Protein AF-A0A914ZH31-F1 (afdb_monomer_lite)

Secondary structure (DSSP, 8-state):
---------SSB--GGGSPGGGEEEEEE-TT--HHHHHHHHHHHHHHHHHSS-EEEE--TT-SSEEEEE-SSSEEE-SS--SSEEEEEE-TTT-SHHHHHHHHHHHHT---GGG-TTGGGTEEE-TTTB-GGGGGGGPPPPTTTB--TTPPP-TT-TTSPPTTTTBSSSS-SEEESSTTGGGTTT--SS--HHHHHHHHHHTT------TT-TTHHHHTTPPPPPPPPPPPPPPPPPPPPPPPPPP--------------------S-TTGGGSGGGGG-TTTHHHHHHHSTTTTTSS-----S----PPP--PPPPPPPPP-PPPPP-PPPP------------------------------

Organism: NCBI:txid310955

InterPro domains:
  IPR001506 Peptidase M12A [PF01400] (15-203)
  IPR001506 Peptidase M12A [PR00480] (40-58)
  IPR001506 Peptidase M12A [PR00480] (93-111)
  IPR001506 Peptidase M12A [PR00480] (112-129)
  IPR001506 Peptidase M12A [PR00480] (151-166)
  IPR001506 Peptidase M12A [PR00480] (190-203)
  IPR001506 Peptidase M12A [PS51864] (10-205)
  IPR003582 ShKT domain [PF01549] (263-298)
  IPR003582 ShKT domain [PS51670] (264-298)
  IPR003582 ShKT domain [SM00254] (263-299)
  IPR006026 Peptidase, metallopeptidase [SM00235] (15-156)
  IPR024079 Metallopeptidase, catalytic domain superfamily [G3DSA:3.40.390.10] (1-207)
  IPR034035 Astacin-like metallopeptidase domain [cd04280] (21-202)

Sequence (363 aa):
MKSKEGVRRNGVTAVIKKWPNGRIPYVLSAQYNERERAVLARAFQEYHGKTCIRFVPKTPFDADYLYIGKIDGCFSDVGRAGGRQELSLDDGCLQYDTAVHELMHSVGFYHEHERWDRDRFIQIMWHNIDRDAYDQFGKVDLTESSYYGQPYDYQSIMHYDSMAFSKNGFETLIAKTPEMTAVIGSAIDFSPVDLVKIRQMYQCPNTEMGDFGVFSSLLNQPPPPVPPMPPQPAAMIPPQPHPAAPASIAATFIANEGLSSEPCVDKTTLCWRWLDRCQSFFFEKIMREFCALSCGYCTPSSTMAAVNHPPAIFPPPPPPPPILPPVPIVPPSAQLFNRDISSVSLNAGSVVPEEQPYYLRFG

Structure (mmCIF, N/CA/C/O backbone):
data_AF-A0A914ZH31-F1
#
_entry.id   AF-A0A914ZH31-F1
#
loop_
_atom_site.group_PDB
_atom_site.id
_atom_site.type_symbol
_atom_site.label_atom_id
_atom_site.label_alt_id
_atom_site.label_comp_id
_atom_site.label_asym_id
_atom_site.label_entity_id
_atom_site.label_seq_id
_atom_site.pdbx_PDB_ins_code
_atom_site.Cartn_x
_atom_site.Cartn_y
_atom_site.Cartn_z
_atom_site.occupancy
_atom_site.B_iso_or_equiv
_atom_site.auth_seq_id
_atom_site.auth_comp_id
_atom_site.auth_asym_id
_atom_site.auth_atom_id
_atom_site.pdbx_PDB_model_num
ATOM 1 N N . MET A 1 1 ? -21.291 1.936 -33.153 1.00 35.00 1 MET A N 1
ATOM 2 C CA . MET A 1 1 ? -21.501 1.477 -31.761 1.00 35.00 1 MET A CA 1
ATOM 3 C C . MET A 1 1 ? -20.232 1.776 -30.977 1.00 35.00 1 MET A C 1
ATOM 5 O O . MET A 1 1 ? -19.188 1.260 -31.345 1.00 35.00 1 MET A O 1
ATOM 9 N N . LYS A 1 2 ? -20.281 2.684 -29.994 1.00 31.92 2 LYS A N 1
ATOM 10 C CA . LYS A 1 2 ? -19.112 3.059 -29.179 1.00 31.92 2 LYS A CA 1
ATOM 11 C C . LYS A 1 2 ? -18.748 1.886 -28.260 1.00 31.92 2 LYS A C 1
ATOM 13 O O . LYS A 1 2 ? -19.589 1.469 -27.466 1.00 31.92 2 LYS A O 1
ATOM 18 N N . SER A 1 3 ? -17.534 1.352 -28.374 1.00 33.78 3 SER A N 1
ATOM 19 C CA . SER A 1 3 ? -17.004 0.379 -27.418 1.00 33.78 3 SER A CA 1
ATOM 20 C C . SER A 1 3 ? -16.836 1.069 -26.068 1.00 33.78 3 SER A C 1
ATOM 22 O O . SER A 1 3 ? -16.114 2.058 -25.962 1.00 33.78 3 SER A O 1
ATOM 24 N N . LYS A 1 4 ? -17.510 0.568 -25.030 1.00 40.03 4 LYS A N 1
ATOM 25 C CA . LYS A 1 4 ? -17.193 0.937 -23.650 1.00 40.03 4 LYS A CA 1
ATOM 26 C C . LYS A 1 4 ? -15.798 0.389 -23.343 1.00 40.03 4 LYS A C 1
ATOM 28 O O . LYS A 1 4 ? -15.655 -0.790 -23.026 1.00 40.03 4 LYS A O 1
ATOM 33 N N . GLU A 1 5 ? -14.774 1.223 -23.492 1.00 41.72 5 GLU A N 1
ATOM 34 C CA . GLU A 1 5 ? -13.444 0.965 -22.943 1.00 41.72 5 GLU A CA 1
ATOM 35 C C . GLU A 1 5 ? -13.593 0.817 -21.428 1.00 41.72 5 GLU A C 1
ATOM 37 O O . GLU A 1 5 ? -13.817 1.778 -20.697 1.00 41.72 5 GLU A O 1
ATOM 42 N N . GLY A 1 6 ? -13.591 -0.433 -20.965 1.00 37.22 6 GLY A N 1
ATOM 43 C CA . GLY A 1 6 ? -13.656 -0.743 -19.546 1.00 37.22 6 GLY A CA 1
ATOM 44 C C . GLY A 1 6 ? -12.464 -0.116 -18.833 1.00 37.22 6 GLY A C 1
ATOM 45 O O . GLY A 1 6 ? -11.322 -0.383 -19.194 1.00 37.22 6 GLY A O 1
ATOM 46 N N . VAL A 1 7 ? -12.761 0.700 -17.830 1.00 43.72 7 VAL A N 1
ATOM 47 C CA . VAL A 1 7 ? -11.843 1.282 -16.846 1.00 43.72 7 VAL A CA 1
ATOM 48 C C . VAL A 1 7 ? -11.104 0.137 -16.119 1.00 43.72 7 VAL A C 1
ATOM 50 O O . VAL A 1 7 ? -11.755 -0.777 -15.613 1.00 43.72 7 VAL A O 1
ATOM 53 N N . ARG A 1 8 ? -9.759 0.111 -16.145 1.00 42.94 8 ARG A N 1
ATOM 54 C CA . ARG A 1 8 ? -8.893 -1.048 -15.755 1.00 42.94 8 ARG A CA 1
ATOM 55 C C . ARG A 1 8 ? -7.956 -0.711 -14.546 1.00 42.94 8 ARG A C 1
ATOM 57 O O . ARG A 1 8 ? -8.079 0.426 -14.117 1.00 42.94 8 ARG A O 1
ATOM 64 N N . ARG A 1 9 ? -7.166 -1.634 -13.907 1.00 66.06 9 ARG A N 1
ATOM 65 C CA . ARG A 1 9 ? -7.129 -1.968 -12.428 1.00 66.06 9 ARG A CA 1
ATOM 66 C C . ARG A 1 9 ? -5.867 -1.957 -11.400 1.00 66.06 9 ARG A C 1
ATOM 68 O O . ARG A 1 9 ? -5.098 -2.894 -11.520 1.00 66.06 9 ARG A O 1
ATOM 75 N N . ASN A 1 10 ? -5.657 -1.072 -10.356 1.00 55.41 10 ASN A N 1
ATOM 76 C CA . ASN A 1 10 ? -4.785 -1.127 -9.109 1.00 55.41 10 ASN A CA 1
ATOM 77 C C . ASN A 1 10 ? -5.504 -0.649 -7.797 1.00 55.41 10 ASN A C 1
ATOM 79 O O . ASN A 1 10 ? -5.459 0.533 -7.449 1.00 55.41 10 ASN A O 1
ATOM 83 N N . GLY A 1 11 ? -6.149 -1.571 -7.071 1.00 70.44 11 GLY A N 1
ATOM 84 C CA . GLY A 1 11 ? -6.835 -1.344 -5.781 1.00 70.44 11 GLY A CA 1
ATOM 85 C C . GLY A 1 11 ? -8.202 -2.038 -5.701 1.00 70.44 11 GLY A C 1
ATOM 86 O O . GLY A 1 11 ? -8.917 -2.068 -6.692 1.00 70.44 11 GLY A O 1
ATOM 87 N N . VAL A 1 12 ? -8.599 -2.620 -4.567 1.00 78.50 12 VAL A N 1
ATOM 88 C CA . VAL A 1 12 ? -9.761 -3.528 -4.458 1.00 78.50 12 VAL A CA 1
ATOM 89 C C . VAL A 1 12 ? -11.055 -2.948 -5.037 1.00 78.50 12 VAL A C 1
ATOM 91 O O . VAL A 1 12 ? -11.411 -1.788 -4.815 1.00 78.50 12 VAL A O 1
ATOM 94 N N . THR A 1 13 ? -11.793 -3.776 -5.775 1.00 76.62 13 THR A N 1
ATOM 95 C CA . THR A 1 13 ? -13.104 -3.408 -6.349 1.00 76.62 13 THR A CA 1
ATOM 96 C C . THR A 1 13 ? -14.280 -3.888 -5.528 1.00 76.62 13 THR A C 1
ATOM 98 O O . THR A 1 13 ? -15.298 -3.197 -5.463 1.00 76.62 13 THR A O 1
ATOM 101 N N . ALA A 1 14 ? -14.149 -5.056 -4.901 1.00 79.00 14 ALA A N 1
ATOM 102 C CA . ALA A 1 14 ? -15.217 -5.653 -4.125 1.00 79.00 14 ALA A CA 1
ATOM 103 C C . ALA A 1 14 ? -15.581 -4.746 -2.942 1.00 79.00 14 ALA A C 1
ATOM 105 O O . ALA A 1 14 ? -14.735 -4.429 -2.108 1.00 79.00 14 ALA A O 1
ATOM 106 N N . VAL A 1 15 ? -16.856 -4.358 -2.842 1.00 78.88 15 VAL A N 1
ATOM 107 C CA . VAL A 1 15 ? -17.351 -3.484 -1.761 1.00 78.88 15 VAL A CA 1
ATOM 108 C C . VAL A 1 15 ? -17.046 -4.081 -0.387 1.00 78.88 15 VAL A C 1
ATOM 110 O O . VAL A 1 15 ? -16.683 -3.355 0.530 1.00 78.88 15 VAL A O 1
ATOM 113 N N . ILE A 1 16 ? -17.106 -5.410 -0.258 1.00 83.50 16 ILE A N 1
ATOM 114 C CA . ILE A 1 16 ? -16.795 -6.110 0.993 1.00 83.50 16 ILE A CA 1
ATOM 115 C C . ILE A 1 16 ? -15.341 -5.916 1.445 1.00 83.50 16 ILE A C 1
ATOM 117 O O . ILE A 1 16 ? -15.101 -5.893 2.645 1.00 83.50 16 ILE A O 1
ATOM 121 N N . LYS A 1 17 ? -14.404 -5.712 0.512 1.00 90.75 17 LYS A N 1
ATOM 122 C CA . LYS A 1 17 ? -12.987 -5.456 0.796 1.00 90.75 17 LYS A CA 1
ATOM 123 C C . LYS A 1 17 ? -12.703 -3.987 1.110 1.00 90.75 17 LYS A C 1
ATOM 125 O O . LYS A 1 17 ? -11.582 -3.656 1.474 1.00 90.75 17 LYS A O 1
ATOM 130 N N . LYS A 1 18 ? -13.687 -3.094 0.984 1.00 93.44 18 LYS A N 1
ATOM 131 C CA . LYS A 1 18 ? -13.555 -1.690 1.384 1.00 93.44 18 LYS A CA 1
ATOM 132 C C . LYS A 1 18 ? -14.012 -1.514 2.826 1.00 93.44 18 LYS A C 1
ATOM 134 O O . LYS A 1 18 ? -14.935 -2.191 3.291 1.00 93.44 18 LYS A O 1
ATOM 139 N N . TRP A 1 19 ? -13.390 -0.575 3.527 1.00 96.94 19 TRP A N 1
ATOM 140 C CA . TRP A 1 19 ? -13.836 -0.177 4.857 1.00 96.94 19 TRP A CA 1
ATOM 141 C C . TRP A 1 19 ? -15.102 0.682 4.762 1.00 96.94 19 TRP A C 1
ATOM 143 O O . TRP A 1 19 ? -15.119 1.660 4.009 1.00 96.94 19 TRP A O 1
ATOM 153 N N . PRO A 1 20 ? -16.179 0.363 5.499 1.00 94.81 20 PRO A N 1
ATOM 154 C CA . PRO A 1 20 ? -17.396 1.164 5.458 1.00 94.81 20 PRO A CA 1
ATOM 155 C C . PRO A 1 20 ? -17.109 2.642 5.754 1.00 94.81 20 PRO A C 1
ATOM 157 O O . PRO A 1 20 ? -16.534 2.984 6.788 1.00 94.81 20 PRO A O 1
ATOM 160 N N . ASN A 1 21 ? -17.499 3.522 4.828 1.00 92.81 21 ASN A N 1
ATOM 161 C CA . ASN A 1 21 ? -17.309 4.977 4.913 1.00 92.81 21 ASN A CA 1
ATOM 162 C C . ASN A 1 21 ? -15.846 5.434 5.087 1.00 92.81 21 ASN A C 1
ATOM 164 O O . ASN A 1 21 ? -15.606 6.521 5.605 1.00 92.81 21 ASN A O 1
ATOM 168 N N . GLY A 1 22 ? -14.862 4.600 4.723 1.00 96.00 22 GLY A N 1
ATOM 169 C CA . GLY A 1 22 ? -13.445 4.906 4.948 1.00 96.00 22 GLY A CA 1
ATOM 170 C C . GLY A 1 22 ? -13.046 4.967 6.425 1.00 96.00 22 GLY A C 1
ATOM 171 O O . GLY A 1 22 ? -11.962 5.454 6.739 1.00 96.00 22 GLY A O 1
ATOM 172 N N . ARG A 1 23 ? -13.900 4.490 7.342 1.00 97.81 23 ARG A N 1
ATOM 173 C CA . ARG A 1 23 ? -13.609 4.419 8.776 1.00 97.81 23 ARG A CA 1
ATOM 174 C C . ARG A 1 23 ? -12.919 3.093 9.080 1.00 97.81 23 ARG A C 1
ATOM 176 O O . ARG A 1 23 ? -13.524 2.038 8.912 1.00 97.81 23 ARG A O 1
ATOM 183 N N . ILE A 1 24 ? -11.684 3.169 9.562 1.00 98.56 24 ILE A N 1
ATOM 184 C CA . ILE A 1 24 ? -10.820 2.018 9.837 1.00 98.56 24 ILE A CA 1
ATOM 185 C C . ILE A 1 24 ? -10.524 1.974 11.342 1.00 98.56 24 ILE A C 1
ATOM 187 O O . ILE A 1 24 ? -9.678 2.732 11.827 1.00 98.56 24 ILE A O 1
ATOM 191 N N . PRO A 1 25 ? -11.241 1.146 12.120 1.00 98.69 25 PRO A N 1
ATOM 192 C CA . PRO A 1 25 ? -10.965 0.982 13.540 1.00 98.69 25 PRO A CA 1
ATOM 193 C C . PRO A 1 25 ? -9.608 0.314 13.756 1.00 98.69 25 PRO A C 1
ATOM 195 O O . PRO A 1 25 ? -9.286 -0.646 13.059 1.00 98.69 25 PRO A O 1
ATOM 198 N N . TYR A 1 26 ? -8.833 0.772 14.737 1.00 98.69 26 TYR A N 1
ATOM 199 C CA . TYR A 1 26 ? -7.540 0.176 15.067 1.00 98.69 26 TYR A CA 1
ATOM 200 C C . TYR A 1 26 ? -7.327 -0.023 16.570 1.00 98.69 26 TYR A C 1
ATOM 202 O O . TYR A 1 26 ? -7.871 0.690 17.419 1.00 98.69 26 TYR A O 1
ATOM 210 N N . VAL A 1 27 ? -6.467 -0.987 16.885 1.00 98.56 27 VAL A N 1
ATOM 211 C CA . VAL A 1 27 ? -5.837 -1.200 18.188 1.00 98.56 27 VAL A CA 1
ATOM 212 C C . VAL A 1 27 ? -4.331 -1.212 17.968 1.00 98.56 27 VAL A C 1
ATOM 214 O O . VAL A 1 27 ? -3.849 -1.896 17.070 1.00 98.56 27 VAL A O 1
ATOM 217 N N . LEU A 1 28 ? -3.589 -0.471 18.790 1.00 98.19 28 LEU A N 1
ATOM 218 C CA . LEU A 1 28 ? -2.126 -0.506 18.780 1.00 98.19 28 LEU A CA 1
ATOM 219 C C . LEU A 1 28 ? -1.623 -1.479 19.841 1.00 98.19 28 LEU A C 1
ATOM 221 O O . LEU A 1 28 ? -2.086 -1.431 20.984 1.00 98.19 28 LEU A O 1
ATOM 225 N N . SER A 1 29 ? -0.634 -2.296 19.488 1.00 97.62 29 SER A N 1
ATOM 226 C CA . SER A 1 29 ? 0.091 -3.138 20.436 1.00 97.62 29 SER A CA 1
ATOM 227 C C . SER A 1 29 ? 0.653 -2.302 21.588 1.00 97.62 29 SER A C 1
ATOM 229 O O . SER A 1 29 ? 1.082 -1.156 21.416 1.00 97.62 29 SER A O 1
ATOM 231 N N . ALA A 1 30 ? 0.667 -2.885 22.785 1.00 97.50 30 ALA A N 1
ATOM 232 C CA . ALA A 1 30 ? 1.302 -2.288 23.956 1.00 97.50 30 ALA A CA 1
ATOM 233 C C . ALA A 1 30 ? 2.836 -2.233 23.827 1.00 97.50 30 ALA A C 1
ATOM 235 O O . ALA A 1 30 ? 3.464 -1.453 24.532 1.00 97.50 30 ALA A O 1
ATOM 236 N N . GLN A 1 31 ? 3.424 -3.009 22.907 1.00 95.81 31 GLN A N 1
ATOM 237 C CA . GLN A 1 31 ? 4.867 -3.027 22.642 1.00 95.81 31 GLN A CA 1
ATOM 238 C C . GLN A 1 31 ? 5.388 -1.711 22.052 1.00 95.81 31 GLN A C 1
ATOM 240 O O . GLN A 1 31 ? 6.585 -1.452 22.140 1.00 95.81 31 GLN A O 1
ATOM 245 N N . TYR A 1 32 ? 4.516 -0.887 21.456 1.00 96.75 32 TYR A N 1
ATOM 246 C CA . TYR A 1 32 ? 4.944 0.391 20.903 1.00 96.75 32 TYR A CA 1
ATOM 247 C C . TYR A 1 32 ? 5.233 1.420 21.991 1.00 96.75 32 TYR A C 1
ATOM 249 O O . TYR A 1 32 ? 4.350 1.759 22.795 1.00 96.75 32 TYR A O 1
ATOM 257 N N . ASN A 1 33 ? 6.445 1.968 21.950 1.00 96.06 33 ASN A N 1
ATOM 258 C CA . ASN A 1 33 ? 6.862 3.100 22.764 1.00 96.06 33 ASN A CA 1
ATOM 259 C C . ASN A 1 33 ? 6.283 4.429 22.231 1.00 96.06 33 ASN A C 1
ATOM 261 O O . ASN A 1 33 ? 5.579 4.480 21.222 1.00 96.06 33 ASN A O 1
ATOM 265 N N . GLU A 1 34 ? 6.551 5.530 22.929 1.00 96.12 34 GLU A N 1
ATOM 266 C CA . GLU A 1 34 ? 5.997 6.845 22.588 1.00 96.12 34 GLU A CA 1
ATOM 267 C C . GLU A 1 34 ? 6.451 7.364 21.213 1.00 96.12 34 GLU A C 1
ATOM 269 O O . GLU A 1 34 ? 5.636 7.896 20.459 1.00 96.12 34 GLU A O 1
ATOM 274 N N . ARG A 1 35 ? 7.724 7.165 20.847 1.00 94.31 35 ARG A N 1
ATOM 275 C CA . ARG A 1 35 ? 8.266 7.613 19.551 1.00 94.31 35 ARG A CA 1
ATOM 276 C C . ARG A 1 35 ? 7.611 6.865 18.397 1.00 94.31 35 ARG A C 1
ATOM 278 O O . ARG A 1 35 ? 7.208 7.464 17.408 1.00 94.31 35 ARG A O 1
ATOM 285 N N . GLU A 1 36 ? 7.454 5.564 18.563 1.00 96.12 36 GLU A N 1
ATOM 286 C CA . GLU A 1 36 ? 6.805 4.667 17.609 1.00 96.12 36 GLU A CA 1
ATOM 287 C C . GLU A 1 36 ? 5.327 5.029 17.403 1.00 96.12 36 GLU A C 1
ATOM 289 O O . GLU A 1 36 ? 4.844 5.144 16.274 1.00 96.12 36 GLU A O 1
ATOM 294 N N . ARG A 1 37 ? 4.615 5.323 18.498 1.00 97.38 37 ARG A N 1
ATOM 295 C CA . ARG A 1 37 ? 3.241 5.843 18.438 1.00 97.38 37 ARG A CA 1
ATOM 296 C C . ARG A 1 37 ? 3.166 7.199 17.743 1.00 97.38 37 ARG A C 1
ATOM 298 O O . ARG A 1 37 ? 2.191 7.441 17.037 1.00 97.38 37 ARG A O 1
ATOM 305 N N . ALA A 1 38 ? 4.166 8.065 17.910 1.00 96.38 38 ALA A N 1
ATOM 306 C CA . ALA A 1 38 ? 4.224 9.350 17.217 1.00 96.38 38 ALA A CA 1
ATOM 307 C C . ALA A 1 38 ? 4.411 9.184 15.697 1.00 96.38 38 ALA A C 1
ATOM 309 O O . ALA A 1 38 ? 3.772 9.904 14.930 1.00 96.38 38 ALA A O 1
ATOM 310 N N . VAL A 1 39 ? 5.211 8.205 15.251 1.00 95.88 39 VAL A N 1
ATOM 311 C CA . VAL A 1 39 ? 5.343 7.858 13.821 1.00 95.88 39 VAL A CA 1
ATOM 312 C C . VAL A 1 39 ? 4.002 7.387 13.251 1.00 95.88 39 VAL A C 1
ATOM 314 O O . VAL A 1 39 ? 3.559 7.912 12.230 1.00 95.88 39 VAL A O 1
ATOM 317 N N . LEU A 1 40 ? 3.307 6.477 13.942 1.00 97.75 40 LEU A N 1
ATOM 318 C CA . LEU A 1 40 ? 1.968 6.026 13.538 1.00 97.75 40 LEU A CA 1
ATOM 319 C C . LEU A 1 40 ? 0.948 7.168 13.516 1.00 97.75 40 LEU A C 1
ATOM 321 O O . LEU A 1 40 ? 0.169 7.284 12.575 1.00 97.75 40 LEU A O 1
ATOM 325 N N . ALA A 1 41 ? 0.966 8.038 14.528 1.00 97.88 41 ALA A N 1
ATOM 326 C CA . ALA A 1 41 ? 0.083 9.198 14.584 1.00 97.88 41 ALA A CA 1
ATOM 327 C C . ALA A 1 41 ? 0.329 10.156 13.410 1.00 97.88 41 ALA A C 1
ATOM 329 O O . ALA A 1 41 ? -0.630 10.665 12.828 1.00 97.88 41 ALA A O 1
ATOM 330 N N . ARG A 1 42 ? 1.596 10.361 13.023 1.00 97.75 42 ARG A N 1
ATOM 331 C CA . ARG A 1 42 ? 1.960 11.131 11.829 1.00 97.75 42 ARG A CA 1
ATOM 332 C C . ARG A 1 42 ? 1.430 10.465 10.557 1.00 97.75 42 ARG A C 1
ATOM 334 O O . ARG A 1 42 ? 0.797 11.144 9.758 1.00 97.75 42 ARG A O 1
ATOM 341 N N . ALA A 1 43 ? 1.623 9.157 10.392 1.00 98.06 43 ALA A N 1
ATOM 342 C CA . ALA A 1 43 ? 1.090 8.429 9.240 1.00 98.06 43 ALA A CA 1
ATOM 343 C C . ALA A 1 43 ? -0.445 8.544 9.164 1.00 98.06 43 ALA A C 1
ATOM 345 O O . ALA A 1 43 ? -0.987 8.870 8.113 1.00 98.06 43 ALA A O 1
ATOM 346 N N . PHE A 1 44 ? -1.163 8.380 10.283 1.00 98.56 44 PHE A N 1
ATOM 347 C CA . PHE A 1 44 ? -2.617 8.584 10.329 1.00 98.56 44 PHE A CA 1
ATOM 348 C C . PHE A 1 44 ? -3.024 10.004 9.935 1.00 98.56 44 PHE A C 1
ATOM 350 O O . PHE A 1 44 ? -3.986 10.171 9.182 1.00 98.56 44 PHE A O 1
ATOM 357 N N . GLN A 1 45 ? -2.302 11.015 10.422 1.00 97.94 45 GLN A N 1
ATOM 358 C CA . GLN A 1 45 ? -2.575 12.413 10.098 1.00 97.94 45 GLN A CA 1
ATOM 359 C C . GLN A 1 45 ? -2.451 12.677 8.593 1.00 97.94 45 GLN A C 1
ATOM 361 O O . GLN A 1 45 ? -3.280 13.410 8.050 1.00 97.94 45 GLN A O 1
ATOM 366 N N . GLU A 1 46 ? -1.524 12.002 7.913 1.00 97.50 46 GLU A N 1
ATOM 367 C CA . GLU A 1 46 ? -1.356 12.124 6.468 1.00 97.50 46 GLU A CA 1
ATOM 368 C C . GLU A 1 46 ? -2.613 11.682 5.704 1.00 97.50 46 GLU A C 1
ATOM 370 O O . GLU A 1 46 ? -3.160 12.412 4.868 1.00 97.50 46 GLU A O 1
ATOM 375 N N . TYR A 1 47 ? -3.157 10.515 6.066 1.00 98.50 47 TYR A N 1
ATOM 376 C CA . TYR A 1 47 ? -4.434 10.041 5.532 1.00 98.50 47 TYR A CA 1
ATOM 377 C C . TYR A 1 47 ? -5.579 10.992 5.870 1.00 98.50 47 TYR A C 1
ATOM 379 O O . TYR A 1 47 ? -6.428 11.268 5.015 1.00 98.50 47 TYR A O 1
ATOM 387 N N . HIS A 1 48 ? -5.624 11.484 7.111 1.00 98.12 48 HIS A N 1
ATOM 388 C CA . HIS A 1 48 ? -6.710 12.337 7.587 1.00 98.12 48 HIS A CA 1
ATOM 389 C C . HIS A 1 48 ? -6.746 13.682 6.855 1.00 98.12 48 HIS A C 1
ATOM 391 O O . HIS A 1 48 ? -7.834 14.160 6.525 1.00 98.12 48 HIS A O 1
ATOM 397 N N . GLY A 1 49 ? -5.574 14.264 6.589 1.00 96.75 49 GLY A N 1
ATOM 398 C CA . GLY A 1 49 ? -5.417 15.560 5.932 1.00 96.75 49 GLY A CA 1
ATOM 399 C C . GLY A 1 49 ? -5.616 15.510 4.419 1.00 96.75 49 GLY A C 1
ATOM 400 O O . GLY A 1 49 ? -6.212 16.423 3.848 1.00 96.75 49 GLY A O 1
ATOM 401 N N . LYS A 1 50 ? -5.163 14.438 3.755 1.00 95.75 50 LYS A N 1
ATOM 402 C CA . LYS A 1 50 ? -5.211 14.337 2.287 1.00 95.75 50 LYS A CA 1
ATOM 403 C C . LYS A 1 50 ? -6.420 13.563 1.759 1.00 95.75 50 LYS A C 1
ATOM 405 O O . LYS A 1 50 ? -6.769 13.709 0.586 1.00 95.75 50 LYS A O 1
ATOM 410 N N . THR A 1 51 ? -7.091 12.750 2.570 1.00 97.38 51 THR A N 1
ATOM 411 C CA . THR A 1 51 ? -8.176 11.867 2.106 1.00 97.38 51 THR A CA 1
ATOM 412 C C . THR A 1 51 ? -9.379 11.892 3.052 1.00 97.38 51 THR A C 1
ATOM 414 O O . THR A 1 51 ? -9.388 12.597 4.059 1.00 97.38 51 THR A O 1
ATOM 417 N N . CYS A 1 52 ? -10.413 11.110 2.740 1.00 97.44 52 CYS A N 1
ATOM 418 C CA . CYS A 1 52 ? -11.533 10.837 3.642 1.00 97.44 52 CYS A CA 1
ATOM 419 C C . CYS A 1 52 ? -11.331 9.575 4.503 1.00 97.44 52 CYS A C 1
ATOM 421 O O . CYS A 1 52 ? -12.226 9.228 5.269 1.00 97.44 52 CYS A O 1
ATOM 423 N N . ILE A 1 53 ? -10.175 8.902 4.422 1.00 98.56 53 ILE A N 1
ATOM 424 C CA . ILE A 1 53 ? -9.853 7.750 5.274 1.00 98.56 53 ILE A CA 1
ATOM 425 C C . ILE A 1 53 ? -9.643 8.204 6.713 1.00 98.56 53 ILE A C 1
ATOM 427 O O . ILE A 1 53 ? -8.920 9.166 6.983 1.00 98.56 53 ILE A O 1
ATOM 431 N N . ARG A 1 54 ? -10.276 7.509 7.655 1.00 98.44 54 ARG A N 1
ATOM 432 C CA . ARG A 1 54 ? -10.221 7.813 9.083 1.00 98.44 54 ARG A CA 1
ATOM 433 C C . ARG A 1 54 ? -9.837 6.569 9.867 1.00 98.44 54 ARG A C 1
ATOM 435 O O . ARG A 1 54 ? -10.689 5.747 10.196 1.00 98.44 54 ARG A O 1
ATOM 442 N N . PHE A 1 55 ? -8.554 6.476 10.203 1.00 98.75 55 PHE A N 1
ATOM 443 C CA . PHE A 1 55 ? -8.076 5.603 11.274 1.00 98.75 55 PHE A CA 1
ATOM 444 C C . PHE A 1 55 ? -8.598 6.108 12.616 1.00 98.75 55 PHE A C 1
ATOM 446 O O . PHE A 1 55 ? -8.342 7.255 12.985 1.00 98.75 55 PHE A O 1
ATOM 453 N N . VAL A 1 56 ? -9.353 5.273 13.326 1.00 98.56 56 VAL A N 1
ATOM 454 C CA . VAL A 1 56 ? -10.002 5.636 14.594 1.00 98.56 56 VAL A CA 1
ATOM 455 C C . VAL A 1 56 ? -9.760 4.568 15.660 1.00 98.56 56 VAL A C 1
ATOM 457 O O . VAL A 1 56 ? -9.712 3.387 15.322 1.00 98.56 56 VAL A O 1
ATOM 460 N N . PRO A 1 57 ? -9.653 4.928 16.950 1.00 98.38 57 PRO A N 1
ATOM 461 C CA . PRO A 1 57 ? -9.578 3.933 18.012 1.00 98.38 57 PRO A CA 1
ATOM 462 C C . PRO A 1 57 ? -10.774 2.977 17.973 1.00 98.38 57 PRO A C 1
ATOM 464 O O . PRO A 1 57 ? -11.924 3.404 17.822 1.00 98.38 57 PRO A O 1
ATOM 467 N N . LYS A 1 58 ? -10.499 1.679 18.116 1.00 98.25 58 LYS A N 1
ATOM 468 C CA . LYS A 1 58 ? -11.527 0.639 18.145 1.00 98.25 58 LYS A CA 1
ATOM 469 C C . LYS A 1 58 ? -12.487 0.840 19.323 1.00 98.25 58 LYS A C 1
ATOM 471 O O . LYS A 1 58 ? -12.073 1.042 20.461 1.00 98.25 58 LYS A O 1
ATOM 476 N N . THR A 1 59 ? -13.777 0.678 19.053 1.00 98.00 59 THR A N 1
ATOM 477 C CA . THR A 1 59 ? -14.858 0.610 20.042 1.00 98.00 59 THR A CA 1
ATOM 478 C C . THR A 1 59 ? -15.375 -0.829 20.208 1.00 98.00 59 THR A C 1
ATOM 480 O O . THR A 1 59 ? -15.089 -1.699 19.375 1.00 98.00 59 THR A O 1
ATOM 483 N N . PRO A 1 60 ? -16.175 -1.126 21.248 1.00 96.62 60 PRO A N 1
ATOM 484 C CA . PRO A 1 60 ? -16.824 -2.432 21.388 1.00 96.62 60 PRO A CA 1
ATOM 485 C C . PRO A 1 60 ? -17.768 -2.805 20.231 1.00 96.62 60 PRO A C 1
ATOM 487 O O . PRO A 1 60 ? -17.986 -3.989 20.001 1.00 96.62 60 PRO A O 1
ATOM 490 N N . PHE A 1 61 ? -18.291 -1.824 19.487 1.00 96.00 61 PHE A N 1
ATOM 491 C CA . PHE A 1 61 ? -19.197 -2.046 18.350 1.00 96.00 61 PHE A CA 1
ATOM 492 C C . PHE A 1 61 ? -18.468 -2.361 17.038 1.00 96.00 61 PHE A C 1
ATOM 494 O O . PHE A 1 61 ? -19.095 -2.768 16.063 1.00 96.00 61 PHE A O 1
ATOM 501 N N . ASP A 1 62 ? -17.148 -2.177 17.007 1.00 97.38 62 ASP A N 1
ATOM 502 C CA . ASP A 1 62 ? -16.333 -2.480 15.838 1.00 97.38 62 ASP A CA 1
ATOM 503 C C . ASP A 1 62 ? -16.049 -3.985 15.781 1.00 97.38 62 ASP A C 1
ATOM 505 O O . ASP A 1 62 ? -15.235 -4.500 16.557 1.00 97.38 62 ASP A O 1
ATOM 509 N N . ALA A 1 63 ? -16.745 -4.682 14.880 1.00 96.06 63 ALA A N 1
ATOM 510 C CA . ALA A 1 63 ? -16.518 -6.099 14.596 1.00 96.06 63 ALA A CA 1
ATOM 511 C C . ALA A 1 63 ? -15.223 -6.317 13.799 1.00 96.06 63 ALA A C 1
ATOM 513 O O . ALA A 1 63 ? -14.446 -7.213 14.123 1.00 96.06 63 ALA A O 1
ATOM 514 N N . ASP A 1 64 ? -14.969 -5.450 12.816 1.00 97.94 64 ASP A N 1
ATOM 515 C CA . ASP A 1 64 ? -13.777 -5.488 11.972 1.00 97.94 64 ASP A CA 1
ATOM 516 C C . ASP A 1 64 ? -12.819 -4.366 12.364 1.00 97.94 64 ASP A C 1
ATOM 518 O O . ASP A 1 64 ? -13.243 -3.217 12.536 1.00 97.94 64 ASP A O 1
ATOM 522 N N . TYR A 1 65 ? -11.536 -4.681 12.515 1.00 98.44 65 TYR A N 1
ATOM 523 C CA . TYR A 1 65 ? -10.531 -3.712 12.943 1.00 98.44 65 TYR A CA 1
ATOM 524 C C . TYR A 1 65 ? -9.106 -4.179 12.639 1.00 98.44 65 TYR A C 1
ATOM 526 O O . TYR A 1 65 ? -8.821 -5.375 12.572 1.00 98.44 65 TYR A O 1
ATOM 534 N N . LEU A 1 66 ? -8.198 -3.212 12.533 1.00 98.50 66 LEU A N 1
ATOM 535 C CA . LEU A 1 66 ? -6.761 -3.446 12.476 1.00 98.50 66 LEU A CA 1
ATOM 536 C C . LEU A 1 66 ? -6.188 -3.658 13.877 1.00 98.50 66 LEU A C 1
ATOM 538 O O . LEU A 1 66 ? -6.395 -2.849 14.782 1.00 98.50 66 LEU A O 1
ATOM 542 N N . TYR A 1 67 ? -5.403 -4.711 14.048 1.00 98.44 67 TYR A N 1
ATOM 543 C CA . TYR A 1 67 ? -4.434 -4.816 15.125 1.00 98.44 67 TYR A CA 1
ATOM 544 C C . TYR A 1 67 ? -3.054 -4.483 14.561 1.00 98.44 67 TYR A C 1
ATOM 546 O O . TYR A 1 67 ? -2.508 -5.256 13.781 1.00 98.44 67 TYR A O 1
ATOM 554 N N . ILE A 1 68 ? -2.511 -3.333 14.955 1.00 98.44 68 ILE A N 1
ATOM 555 C CA . ILE A 1 68 ? -1.197 -2.864 14.513 1.00 98.44 68 ILE A CA 1
ATOM 556 C C . ILE A 1 68 ? -0.187 -3.225 15.600 1.00 98.44 68 ILE A C 1
ATOM 558 O O . ILE A 1 68 ? -0.354 -2.800 16.750 1.00 98.44 68 ILE A O 1
ATOM 562 N N . GLY A 1 69 ? 0.836 -4.010 15.274 1.00 97.00 69 GLY A N 1
ATOM 563 C CA . GLY A 1 69 ? 1.793 -4.511 16.262 1.00 97.00 69 GLY A CA 1
ATOM 564 C C . GLY A 1 69 ? 3.130 -4.954 15.681 1.00 97.00 69 GLY A C 1
ATOM 565 O O . GLY A 1 69 ? 3.335 -4.929 14.474 1.00 97.00 69 GLY A O 1
ATOM 566 N N . LYS A 1 70 ? 4.038 -5.367 16.569 1.00 94.81 70 LYS A N 1
ATOM 567 C CA . LYS A 1 70 ? 5.314 -5.989 16.204 1.00 94.81 70 LYS A CA 1
ATOM 568 C C . LYS A 1 70 ? 5.092 -7.498 16.151 1.00 94.81 70 LYS A C 1
ATOM 570 O O . LYS A 1 70 ? 4.968 -8.126 17.206 1.00 94.81 70 LYS A O 1
ATOM 575 N N . ILE A 1 71 ? 4.891 -8.039 14.950 1.00 91.25 71 ILE A N 1
ATOM 576 C CA . ILE A 1 71 ? 4.519 -9.447 14.751 1.00 91.25 71 ILE A CA 1
ATOM 577 C C . ILE A 1 71 ? 5.669 -10.178 14.071 1.00 91.25 71 ILE A C 1
ATOM 579 O O . ILE A 1 71 ? 6.338 -10.979 14.716 1.00 91.25 71 ILE A O 1
ATOM 583 N N . ASP A 1 72 ? 5.887 -9.884 12.792 1.00 86.50 72 ASP A N 1
ATOM 584 C CA . ASP A 1 72 ? 6.997 -10.400 11.998 1.00 86.50 72 ASP A CA 1
ATOM 585 C C . ASP A 1 72 ? 7.173 -9.502 10.775 1.00 86.50 72 ASP A C 1
ATOM 587 O O . ASP A 1 72 ? 6.251 -9.356 9.971 1.00 86.50 72 ASP A O 1
ATOM 591 N N . GLY A 1 73 ? 8.315 -8.829 10.666 1.00 89.56 73 GLY A N 1
ATOM 592 C CA . GLY A 1 73 ? 8.558 -7.895 9.573 1.00 89.56 73 GLY A CA 1
ATOM 593 C C . GLY A 1 73 ? 7.436 -6.859 9.406 1.00 89.56 73 GLY A C 1
ATOM 594 O O . GLY A 1 73 ? 6.967 -6.243 10.372 1.00 89.56 73 GLY A O 1
ATOM 595 N N . CYS A 1 74 ? 7.049 -6.630 8.153 1.00 90.19 74 CYS A N 1
ATOM 596 C CA . CYS A 1 74 ? 6.324 -5.441 7.709 1.00 90.19 74 CYS A CA 1
ATOM 597 C C . CYS A 1 74 ? 5.308 -5.906 6.670 1.00 90.19 74 CYS A C 1
ATOM 599 O O . CYS A 1 74 ? 5.706 -6.364 5.600 1.00 90.19 74 CYS A O 1
ATOM 601 N N . PHE A 1 75 ? 4.028 -5.925 7.041 1.00 92.75 75 PHE A N 1
ATOM 602 C CA . PHE A 1 75 ? 2.972 -6.435 6.168 1.00 92.75 75 PHE A CA 1
ATOM 603 C C . PHE A 1 75 ? 1.584 -5.949 6.589 1.00 92.75 75 PHE A C 1
ATOM 605 O O . PHE A 1 75 ? 1.322 -5.656 7.763 1.00 92.75 75 PHE A O 1
ATOM 612 N N . SER A 1 76 ? 0.650 -5.988 5.642 1.00 94.56 76 SER A N 1
ATOM 613 C CA . SER A 1 76 ? -0.779 -5.861 5.894 1.00 94.56 76 SER A CA 1
ATOM 614 C C . SER A 1 76 ? -1.602 -6.656 4.886 1.00 94.56 76 SER A C 1
ATOM 616 O O . SER A 1 76 ? -1.205 -6.839 3.736 1.00 94.56 76 SER A O 1
ATOM 618 N N . ASP A 1 77 ? -2.797 -7.072 5.301 1.00 92.62 77 ASP A N 1
ATOM 619 C CA . ASP A 1 77 ? -3.815 -7.543 4.367 1.00 92.62 77 ASP A CA 1
ATOM 620 C C . ASP A 1 77 ? -4.269 -6.418 3.427 1.00 92.62 77 ASP A C 1
ATOM 622 O O . ASP A 1 77 ? -4.434 -5.261 3.828 1.00 92.62 77 ASP A O 1
ATOM 626 N N . VAL A 1 78 ? -4.581 -6.773 2.178 1.00 94.56 78 VAL A N 1
ATOM 627 C CA . VAL A 1 78 ? -5.131 -5.813 1.216 1.00 94.56 78 VAL A CA 1
ATOM 628 C C . VAL A 1 78 ? -6.633 -5.613 1.445 1.00 94.56 78 VAL A C 1
ATOM 630 O O . VAL A 1 78 ? -7.475 -6.459 1.111 1.00 94.56 78 VAL A O 1
ATOM 633 N N . GLY A 1 79 ? -6.975 -4.440 1.975 1.00 96.06 79 GLY A N 1
ATOM 634 C CA . GLY A 1 79 ? -8.339 -4.019 2.275 1.00 96.06 79 GLY A CA 1
ATOM 635 C C . GLY A 1 79 ? -8.878 -4.586 3.590 1.00 96.06 79 GLY A C 1
ATOM 636 O O . GLY A 1 79 ? -8.147 -5.005 4.485 1.00 96.06 79 GLY A O 1
ATOM 637 N N . ARG A 1 80 ? -10.208 -4.596 3.708 1.00 96.19 80 ARG A N 1
ATOM 638 C CA . ARG A 1 80 ? -10.935 -5.165 4.845 1.00 96.19 80 ARG A CA 1
ATOM 639 C C . ARG A 1 80 ? -11.090 -6.679 4.676 1.00 96.19 80 ARG A C 1
ATOM 641 O O . ARG A 1 80 ? -11.838 -7.136 3.809 1.00 96.19 80 ARG A O 1
ATOM 648 N N . ALA A 1 81 ? -10.413 -7.448 5.517 1.00 91.44 81 ALA A N 1
ATOM 649 C CA . ALA A 1 81 ? -10.509 -8.904 5.608 1.00 91.44 81 ALA A CA 1
ATOM 650 C C . ALA A 1 81 ? -11.691 -9.367 6.483 1.00 91.44 81 ALA A C 1
ATOM 652 O O . ALA A 1 81 ? -12.270 -10.421 6.220 1.00 91.44 81 ALA A O 1
ATOM 653 N N . GLY A 1 82 ? -12.097 -8.541 7.452 1.00 91.94 82 GLY A N 1
ATOM 654 C CA . GLY A 1 82 ? -13.123 -8.861 8.449 1.00 91.94 82 GLY A CA 1
ATOM 655 C C . GLY A 1 82 ? -12.519 -9.368 9.764 1.00 91.94 82 GLY A C 1
ATOM 656 O O . GLY A 1 82 ? -11.420 -9.914 9.784 1.00 91.94 82 GLY A O 1
ATOM 657 N N . GLY A 1 83 ? -13.227 -9.172 10.877 1.00 96.38 83 GLY A N 1
ATOM 658 C CA . GLY A 1 83 ? -12.731 -9.487 12.216 1.00 96.38 83 GLY A CA 1
ATOM 659 C C . GLY A 1 83 ? -11.470 -8.700 12.596 1.00 96.38 83 GLY A C 1
ATOM 660 O O . GLY A 1 83 ? -11.241 -7.578 12.137 1.00 96.38 83 GLY A O 1
ATOM 661 N N . ARG A 1 84 ? -10.637 -9.298 13.455 1.00 96.69 84 ARG A N 1
ATOM 662 C CA . ARG A 1 84 ? -9.286 -8.795 13.736 1.00 96.69 84 ARG A CA 1
ATOM 663 C C . ARG A 1 84 ? -8.383 -9.148 12.556 1.00 96.69 84 ARG A C 1
ATOM 665 O O . ARG A 1 84 ? -8.124 -10.328 12.348 1.00 96.69 84 ARG A O 1
ATOM 672 N N . GLN A 1 85 ? -7.861 -8.139 11.868 1.00 97.19 85 GLN A N 1
ATOM 673 C CA . GLN A 1 85 ? -6.801 -8.303 10.869 1.00 97.19 85 GLN A CA 1
ATOM 674 C C . GLN A 1 85 ? -5.509 -7.657 11.355 1.00 97.19 85 GLN A C 1
ATOM 676 O O . GLN A 1 85 ? -5.534 -6.616 12.016 1.00 97.19 85 GLN A O 1
ATOM 681 N N . GLU A 1 86 ? -4.386 -8.295 11.068 1.00 97.06 86 GLU A N 1
ATOM 682 C CA . GLU A 1 86 ? -3.083 -7.878 11.567 1.00 97.06 86 GLU A CA 1
ATOM 683 C C . GLU A 1 86 ? -2.378 -6.957 10.565 1.00 97.06 86 GLU A C 1
ATOM 685 O O . GLU A 1 86 ? -2.495 -7.105 9.350 1.00 97.06 86 GLU A O 1
ATOM 690 N N . LEU A 1 87 ? -1.671 -5.966 11.099 1.00 97.88 87 LEU A N 1
ATOM 691 C CA . LEU A 1 87 ? -0.731 -5.130 10.368 1.00 97.88 87 LEU A CA 1
ATOM 692 C C . LEU A 1 87 ? 0.557 -5.120 11.187 1.00 97.88 87 LEU A C 1
ATOM 694 O O . LEU A 1 87 ? 0.563 -4.643 12.328 1.00 97.88 87 LEU A O 1
ATOM 698 N N . SER A 1 88 ? 1.622 -5.684 10.627 1.00 97.00 88 SER A N 1
ATOM 699 C CA . SER A 1 88 ? 2.918 -5.738 11.293 1.00 97.00 88 SER A CA 1
ATOM 700 C C . SER A 1 88 ? 3.755 -4.528 10.914 1.00 97.00 88 SER A C 1
ATOM 702 O O . SER A 1 88 ? 3.951 -4.247 9.735 1.00 97.00 88 SER A O 1
ATOM 704 N N . LEU A 1 89 ? 4.259 -3.822 11.922 1.00 95.69 89 LEU A N 1
ATOM 705 C CA . LEU A 1 89 ? 5.317 -2.823 11.789 1.00 95.69 89 LEU A CA 1
ATOM 706 C C . LEU A 1 89 ? 6.314 -3.066 12.921 1.00 95.69 89 LEU A C 1
ATOM 708 O O . LEU A 1 89 ? 6.129 -2.556 14.032 1.00 95.69 89 LEU A O 1
ATOM 712 N N . ASP A 1 90 ? 7.313 -3.900 12.644 1.00 92.38 90 ASP A N 1
ATOM 713 C CA . ASP A 1 90 ? 8.336 -4.317 13.606 1.00 92.38 90 ASP A CA 1
ATOM 714 C C . ASP A 1 90 ? 9.500 -3.302 13.735 1.00 92.38 90 ASP A C 1
ATOM 716 O O . ASP A 1 90 ? 9.557 -2.294 13.022 1.00 92.38 90 ASP A O 1
ATOM 720 N N . ASP A 1 91 ? 10.445 -3.569 14.642 1.00 82.75 91 ASP A N 1
ATOM 721 C CA . ASP A 1 91 ? 11.560 -2.692 15.041 1.00 82.75 91 ASP A CA 1
ATOM 722 C C . ASP A 1 91 ? 12.518 -2.280 13.898 1.00 82.75 91 ASP A C 1
ATOM 724 O O . ASP A 1 91 ? 13.274 -1.319 14.038 1.00 82.75 91 ASP A O 1
ATOM 728 N N . GLY A 1 92 ? 12.461 -2.947 12.740 1.00 78.31 92 GLY A N 1
ATOM 729 C CA . GLY A 1 92 ? 13.216 -2.586 11.530 1.00 78.31 92 GLY A CA 1
ATOM 730 C C . GLY A 1 92 ? 12.441 -1.761 10.497 1.00 78.31 92 GLY A C 1
ATOM 731 O O . GLY A 1 92 ? 13.037 -1.266 9.545 1.00 78.31 92 GLY A O 1
ATOM 732 N N . CYS A 1 93 ? 11.130 -1.603 10.677 1.00 79.69 93 CYS A N 1
ATOM 733 C CA . CYS A 1 93 ? 10.234 -1.070 9.651 1.00 79.69 93 CYS A CA 1
ATOM 734 C C . CYS A 1 93 ? 9.331 0.054 10.117 1.00 79.69 93 CYS A C 1
ATOM 736 O O . CYS A 1 93 ? 8.626 0.630 9.294 1.00 79.69 93 CYS A O 1
ATOM 738 N N . LEU A 1 94 ? 9.313 0.393 11.406 1.00 85.12 94 LEU A N 1
ATOM 739 C CA . LEU A 1 94 ? 8.458 1.475 11.871 1.00 85.12 94 LEU A CA 1
ATOM 740 C C . LEU A 1 94 ? 9.056 2.858 11.570 1.00 85.12 94 LEU A C 1
ATOM 742 O O . LEU A 1 94 ? 9.460 3.608 12.460 1.00 85.12 94 LEU A O 1
ATOM 746 N N . GLN A 1 95 ? 9.089 3.185 10.282 1.00 91.06 95 GLN A N 1
ATOM 747 C CA . GLN A 1 95 ? 9.349 4.506 9.730 1.00 91.06 95 GLN A CA 1
ATOM 748 C C . GLN A 1 95 ? 8.068 5.054 9.093 1.00 91.06 95 GLN A C 1
ATOM 750 O O . GLN A 1 95 ? 7.079 4.341 8.913 1.00 91.06 95 GLN A O 1
ATOM 755 N N . TYR A 1 96 ? 8.052 6.358 8.826 1.00 94.94 96 TYR A N 1
ATOM 756 C CA . TYR A 1 96 ? 6.854 7.056 8.358 1.00 94.94 96 TYR A CA 1
ATOM 757 C C . TYR A 1 96 ? 6.340 6.521 7.014 1.00 94.94 96 TYR A C 1
ATOM 759 O O . TYR A 1 96 ? 5.157 6.224 6.884 1.00 94.94 96 TYR A O 1
ATOM 767 N N . ASP A 1 97 ? 7.233 6.387 6.046 1.00 94.00 97 ASP A N 1
ATOM 768 C CA . ASP A 1 97 ? 6.988 5.887 4.696 1.00 94.00 97 ASP A CA 1
ATOM 769 C C . ASP A 1 97 ? 6.482 4.441 4.700 1.00 94.00 97 ASP A C 1
ATOM 771 O O . ASP A 1 97 ? 5.419 4.167 4.142 1.00 94.00 97 ASP A O 1
ATOM 775 N N . THR A 1 98 ? 7.150 3.539 5.422 1.00 94.12 98 THR A N 1
ATOM 776 C CA . THR A 1 98 ? 6.684 2.151 5.573 1.00 94.12 98 THR A CA 1
ATOM 777 C C . THR A 1 98 ? 5.320 2.084 6.260 1.00 94.12 98 THR A C 1
ATOM 779 O O . THR A 1 98 ? 4.438 1.351 5.823 1.00 94.12 98 THR A O 1
ATOM 782 N N . ALA A 1 99 ? 5.083 2.888 7.303 1.00 97.31 99 ALA A N 1
ATOM 783 C CA . ALA A 1 99 ? 3.769 2.940 7.940 1.00 97.31 99 ALA A CA 1
ATOM 784 C C . ALA A 1 99 ? 2.687 3.428 6.964 1.00 97.31 99 ALA A C 1
ATOM 786 O O . ALA A 1 99 ? 1.595 2.865 6.933 1.00 97.31 99 ALA A O 1
ATOM 787 N N . VAL A 1 100 ? 2.973 4.442 6.140 1.00 98.50 100 VAL A N 1
ATOM 788 C CA . VAL A 1 100 ? 2.046 4.900 5.096 1.00 98.50 100 VAL A CA 1
ATOM 789 C C . VAL A 1 100 ? 1.769 3.787 4.080 1.00 98.50 100 VAL A C 1
ATOM 791 O O . VAL A 1 100 ? 0.597 3.575 3.759 1.00 98.50 100 VAL A O 1
ATOM 794 N N . HIS A 1 101 ? 2.795 3.053 3.642 1.00 98.19 101 HIS A N 1
ATOM 795 C CA . HIS A 1 101 ? 2.691 1.913 2.725 1.00 98.19 101 HIS A CA 1
ATOM 796 C C . HIS A 1 101 ? 1.790 0.795 3.273 1.00 98.19 101 HIS A C 1
ATOM 798 O O . HIS A 1 101 ? 0.785 0.443 2.652 1.00 98.19 101 HIS A O 1
ATOM 804 N N . GLU A 1 102 ? 2.079 0.287 4.474 1.00 98.06 102 GLU A N 1
ATOM 805 C CA . GLU A 1 102 ? 1.305 -0.812 5.069 1.00 98.06 102 GLU A CA 1
ATOM 806 C C . GLU A 1 102 ? -0.139 -0.401 5.368 1.00 98.06 102 GLU A C 1
ATOM 808 O O . GLU A 1 102 ? -1.093 -1.162 5.179 1.00 98.06 102 GLU A O 1
ATOM 813 N N . LEU A 1 103 ? -0.346 0.853 5.776 1.00 98.56 103 LEU A N 1
ATOM 814 C CA . LEU A 1 103 ? -1.694 1.386 5.921 1.00 98.56 103 LEU A CA 1
ATOM 815 C C . LEU A 1 103 ? -2.413 1.469 4.567 1.00 98.56 103 LEU A C 1
ATOM 817 O O . LEU A 1 103 ? -3.626 1.260 4.527 1.00 98.56 103 LEU A O 1
ATOM 821 N N . MET A 1 104 ? -1.708 1.703 3.458 1.00 98.50 104 MET A N 1
ATOM 822 C CA . MET A 1 104 ? -2.314 1.805 2.126 1.00 98.50 104 MET A CA 1
ATOM 823 C C . MET A 1 104 ? -2.745 0.427 1.611 1.00 98.50 104 MET A C 1
ATOM 825 O O . MET A 1 104 ? -3.813 0.312 0.994 1.00 98.50 104 MET A O 1
ATOM 829 N N . HIS A 1 105 ? -2.006 -0.630 1.963 1.00 98.31 105 HIS A N 1
ATOM 830 C CA . HIS A 1 105 ? -2.487 -2.005 1.831 1.00 98.31 105 HIS A CA 1
ATOM 831 C C . HIS A 1 105 ? -3.803 -2.204 2.580 1.00 98.31 105 HIS A C 1
ATOM 833 O O . HIS A 1 105 ? -4.807 -2.554 1.952 1.00 98.31 105 HIS A O 1
ATOM 839 N N . SER A 1 106 ? -3.860 -1.850 3.868 1.00 98.12 106 SER A N 1
ATOM 840 C CA . SER A 1 106 ? -5.087 -1.994 4.667 1.00 98.12 106 SER A CA 1
ATOM 841 C C . SER A 1 106 ? -6.277 -1.194 4.116 1.00 98.12 106 SER A C 1
ATOM 843 O O . SER A 1 106 ? -7.429 -1.610 4.243 1.00 98.12 106 SER A O 1
ATOM 845 N N . VAL A 1 107 ? -6.016 -0.060 3.454 1.00 98.19 107 VAL A N 1
ATOM 846 C CA . VAL A 1 107 ? -7.029 0.750 2.758 1.00 98.19 107 VAL A CA 1
ATOM 847 C C . VAL A 1 107 ? -7.578 0.022 1.528 1.00 98.19 107 VAL A C 1
ATOM 849 O O . VAL A 1 107 ? -8.755 0.204 1.197 1.00 98.19 107 VAL A O 1
ATOM 852 N N . GLY A 1 108 ? -6.774 -0.825 0.885 1.00 96.25 108 GLY A N 1
ATOM 853 C CA . GLY A 1 108 ? -7.203 -1.698 -0.203 1.00 96.25 108 GLY A CA 1
ATOM 854 C C . GLY A 1 108 ? -6.357 -1.626 -1.465 1.00 96.25 108 GLY A C 1
ATOM 855 O O . GLY A 1 108 ? -6.890 -1.903 -2.538 1.00 96.25 108 GLY A O 1
ATOM 856 N N . PHE A 1 109 ? -5.089 -1.231 -1.393 1.00 96.81 109 PHE A N 1
ATOM 857 C CA . PHE A 1 109 ? -4.221 -1.161 -2.569 1.00 96.81 109 PHE A CA 1
ATOM 858 C C . PHE A 1 109 ? -3.211 -2.304 -2.608 1.00 96.81 109 PHE A C 1
ATOM 860 O O . PHE A 1 109 ? -2.645 -2.680 -1.589 1.00 96.81 109 PHE A O 1
ATOM 867 N N . TYR A 1 110 ? -3.022 -2.861 -3.801 1.00 95.38 110 TYR A N 1
ATOM 868 C CA . TYR A 1 110 ? -1.951 -3.808 -4.100 1.00 95.38 110 TYR A CA 1
ATOM 869 C C . TYR A 1 110 ? -0.701 -3.033 -4.516 1.00 95.38 110 TYR A C 1
ATOM 871 O O . TYR A 1 110 ? -0.771 -1.811 -4.729 1.00 95.38 110 TYR A O 1
ATOM 879 N N . HIS A 1 111 ? 0.427 -3.723 -4.672 1.00 96.81 111 HIS A N 1
ATOM 880 C CA . HIS A 1 111 ? 1.620 -3.053 -5.167 1.00 96.81 111 HIS A CA 1
ATOM 881 C C . HIS A 1 111 ? 1.428 -2.570 -6.609 1.00 96.81 111 HIS A C 1
ATOM 883 O O . HIS A 1 111 ? 0.750 -3.189 -7.434 1.00 96.81 111 HIS A O 1
ATOM 889 N N . GLU A 1 112 ? 2.039 -1.437 -6.948 1.00 97.38 112 GLU A N 1
ATOM 890 C CA . GLU A 1 112 ? 1.931 -0.850 -8.288 1.00 97.38 112 GLU A CA 1
ATOM 891 C C . GLU A 1 112 ? 2.573 -1.760 -9.352 1.00 97.38 112 GLU A C 1
ATOM 893 O O . GLU A 1 112 ? 2.075 -1.845 -10.477 1.00 97.38 112 GLU A O 1
ATOM 898 N N . HIS A 1 113 ? 3.613 -2.526 -8.998 1.00 96.38 113 HIS A N 1
ATOM 899 C CA . HIS A 1 113 ? 4.193 -3.525 -9.900 1.00 96.38 113 HIS A CA 1
ATOM 900 C C . HIS A 1 113 ? 3.330 -4.782 -10.033 1.00 96.38 113 HIS A C 1
ATOM 902 O O . HIS A 1 113 ? 3.665 -5.637 -10.839 1.00 96.38 113 HIS A O 1
ATOM 908 N N . GLU A 1 114 ? 2.233 -4.955 -9.301 1.00 94.06 114 GLU A N 1
ATOM 909 C CA . GLU A 1 114 ? 1.324 -6.100 -9.483 1.00 94.06 114 GLU A CA 1
ATOM 910 C C . GLU A 1 114 ? 0.193 -5.797 -10.467 1.00 94.06 114 GLU A C 1
ATOM 912 O O . GLU A 1 114 ? -0.635 -6.653 -10.799 1.00 94.06 114 GLU A O 1
ATOM 917 N N . ARG A 1 115 ? 0.167 -4.571 -10.995 1.00 92.44 115 ARG A N 1
ATOM 918 C CA . ARG A 1 115 ? -0.789 -4.154 -12.010 1.00 92.44 115 ARG A CA 1
ATOM 919 C C . ARG A 1 115 ? -0.800 -5.099 -13.203 1.00 92.44 115 ARG A C 1
ATOM 921 O O . ARG A 1 115 ? 0.233 -5.451 -13.773 1.00 92.44 115 ARG A O 1
ATOM 928 N N . TRP A 1 116 ? -2.001 -5.405 -13.686 1.00 88.62 116 TRP A N 1
ATOM 929 C CA . TRP A 1 116 ? -2.154 -6.242 -14.877 1.00 88.62 116 TRP A CA 1
ATOM 930 C C . TRP A 1 116 ? -1.418 -5.700 -16.120 1.00 88.62 116 TRP A C 1
ATOM 932 O O . TRP A 1 116 ? -0.847 -6.466 -16.906 1.00 88.62 116 TRP A O 1
ATOM 942 N N . ASP A 1 117 ? -1.403 -4.373 -16.290 1.00 91.06 117 ASP A N 1
ATOM 943 C CA . ASP A 1 117 ? -0.769 -3.659 -17.399 1.00 91.06 117 ASP A CA 1
ATOM 944 C C . ASP A 1 117 ? 0.714 -3.319 -17.176 1.00 91.06 117 ASP A C 1
ATOM 946 O O . ASP A 1 117 ? 1.324 -2.720 -18.067 1.00 91.06 117 ASP A O 1
ATOM 950 N N . ARG A 1 118 ? 1.315 -3.738 -16.049 1.00 94.75 118 ARG A N 1
ATOM 951 C CA . ARG A 1 118 ? 2.694 -3.390 -15.664 1.00 94.75 118 ARG A CA 1
ATOM 952 C C . ARG A 1 118 ? 3.729 -3.671 -16.746 1.00 94.75 118 ARG A C 1
ATOM 954 O O . ARG A 1 118 ? 4.677 -2.915 -16.880 1.00 94.75 118 ARG A O 1
ATOM 961 N N . ASP A 1 119 ? 3.552 -4.724 -17.552 1.00 96.06 119 ASP A N 1
ATOM 962 C CA . ASP A 1 119 ? 4.573 -5.156 -18.517 1.00 96.06 119 ASP A CA 1
ATOM 963 C C . ASP A 1 119 ? 4.742 -4.137 -19.659 1.00 96.06 119 ASP A C 1
ATOM 965 O O . ASP A 1 119 ? 5.635 -4.266 -20.493 1.00 96.06 119 ASP A O 1
ATOM 969 N N . ARG A 1 120 ? 3.886 -3.109 -19.732 1.00 96.50 120 ARG A N 1
ATOM 970 C CA . ARG A 1 120 ? 4.060 -1.945 -20.613 1.00 96.50 120 ARG A CA 1
ATOM 971 C C . ARG A 1 120 ? 5.031 -0.905 -20.045 1.00 96.50 120 ARG A C 1
ATOM 973 O O . ARG A 1 120 ? 5.546 -0.105 -20.817 1.00 96.50 120 ARG A O 1
ATOM 980 N N . PHE A 1 121 ? 5.279 -0.940 -18.740 1.00 97.50 121 PHE A N 1
ATOM 981 C CA . PHE A 1 121 ? 5.987 0.077 -17.962 1.00 97.50 121 PHE A CA 1
ATOM 982 C C . PHE A 1 121 ? 7.262 -0.468 -17.319 1.00 97.50 121 PHE A C 1
ATOM 984 O O . PHE A 1 121 ? 8.267 0.228 -17.265 1.00 97.50 121 PHE A O 1
ATOM 991 N N . ILE A 1 122 ? 7.262 -1.733 -16.907 1.00 98.19 122 ILE A N 1
ATOM 992 C CA . ILE A 1 122 ? 8.412 -2.396 -16.292 1.00 98.19 122 ILE A CA 1
ATOM 993 C C . ILE A 1 122 ? 8.726 -3.724 -16.984 1.00 98.19 122 ILE A C 1
ATOM 995 O O . ILE A 1 122 ? 7.910 -4.293 -17.718 1.00 98.19 122 ILE A O 1
ATOM 999 N N . GLN A 1 123 ? 9.930 -4.222 -16.741 1.00 98.12 123 GLN A N 1
ATOM 1000 C CA . GLN A 1 123 ? 10.386 -5.560 -17.068 1.00 98.12 123 GLN A CA 1
ATOM 1001 C C . GLN A 1 123 ? 10.809 -6.265 -15.781 1.00 98.12 123 GLN A C 1
ATOM 1003 O O . GLN A 1 123 ? 11.567 -5.713 -14.988 1.00 98.12 123 GLN A O 1
ATOM 1008 N N . ILE A 1 124 ? 10.340 -7.500 -15.609 1.00 97.75 124 ILE A N 1
ATOM 1009 C CA . ILE A 1 124 ? 10.720 -8.349 -14.479 1.00 97.75 124 ILE A CA 1
ATOM 1010 C C . ILE A 1 124 ? 11.880 -9.251 -14.885 1.00 97.75 124 ILE A C 1
ATOM 1012 O O . ILE A 1 124 ? 11.781 -10.037 -15.834 1.00 97.75 124 ILE A O 1
ATOM 1016 N N . MET A 1 125 ? 12.968 -9.164 -14.131 1.00 97.88 125 MET A N 1
ATOM 1017 C CA . MET A 1 125 ? 14.185 -9.944 -14.315 1.00 97.88 125 MET A CA 1
ATOM 1018 C C . MET A 1 125 ? 14.128 -11.205 -13.453 1.00 97.88 125 MET A C 1
ATOM 1020 O O . MET A 1 125 ? 14.852 -11.357 -12.477 1.00 97.88 125 MET A O 1
ATOM 1024 N N . TRP A 1 126 ? 13.274 -12.154 -13.850 1.00 96.50 126 TRP A N 1
ATOM 1025 C CA . TRP A 1 126 ? 13.017 -13.418 -13.132 1.00 96.50 126 TRP A CA 1
ATOM 1026 C C . TRP A 1 126 ? 14.271 -14.197 -12.708 1.00 96.50 126 TRP A C 1
ATOM 1028 O O . TRP A 1 126 ? 14.265 -14.903 -11.702 1.00 96.50 126 TRP A O 1
ATOM 1038 N N . HIS A 1 127 ? 15.363 -14.083 -13.465 1.00 96.94 127 HIS A N 1
ATOM 1039 C CA . HIS A 1 127 ? 16.622 -14.751 -13.145 1.00 96.94 127 HIS A CA 1
ATOM 1040 C C . HIS A 1 127 ? 17.361 -14.123 -11.953 1.00 96.94 127 HIS A C 1
ATOM 1042 O O . HIS A 1 127 ? 18.113 -14.850 -11.306 1.00 96.94 127 HIS A O 1
ATOM 1048 N N . ASN A 1 128 ? 17.116 -12.848 -11.634 1.00 97.38 128 ASN A N 1
ATOM 1049 C CA . ASN A 1 128 ? 17.680 -12.140 -10.478 1.00 97.38 128 ASN A CA 1
ATOM 1050 C C . ASN A 1 128 ? 16.847 -12.335 -9.203 1.00 97.38 128 ASN A C 1
ATOM 1052 O O . ASN A 1 128 ? 17.379 -12.195 -8.109 1.00 97.38 128 ASN A O 1
ATOM 1056 N N . ILE A 1 129 ? 15.573 -12.717 -9.332 1.00 95.31 129 ILE A N 1
ATOM 1057 C CA . ILE A 1 129 ? 14.667 -12.914 -8.193 1.00 95.31 129 ILE A CA 1
ATOM 1058 C C . ILE A 1 129 ? 14.968 -14.247 -7.484 1.00 95.31 129 ILE A C 1
ATOM 1060 O O . ILE A 1 129 ? 15.288 -15.258 -8.139 1.00 95.31 129 ILE A O 1
ATOM 1064 N N . ASP A 1 130 ? 14.873 -14.248 -6.153 1.00 94.00 130 ASP A N 1
ATOM 1065 C CA . ASP A 1 130 ? 14.832 -15.462 -5.334 1.00 94.00 130 ASP A CA 1
ATOM 1066 C C . ASP A 1 130 ? 13.633 -16.344 -5.725 1.00 94.00 130 ASP A C 1
ATOM 1068 O O . ASP A 1 130 ? 12.508 -15.871 -5.873 1.00 94.00 130 ASP A O 1
ATOM 1072 N N . ARG A 1 131 ? 13.858 -17.647 -5.919 1.00 93.12 131 ARG A N 1
ATOM 1073 C CA . ARG A 1 131 ? 12.794 -18.561 -6.364 1.00 93.12 131 ARG A CA 1
ATOM 1074 C C . ARG A 1 131 ? 11.626 -18.604 -5.385 1.00 93.12 131 ARG A C 1
ATOM 1076 O O . ARG A 1 131 ? 10.489 -18.722 -5.842 1.00 93.12 131 ARG A O 1
ATOM 1083 N N . ASP A 1 132 ? 11.906 -18.456 -4.095 1.00 93.81 132 ASP A N 1
ATOM 1084 C CA . ASP A 1 132 ? 10.891 -18.508 -3.043 1.00 93.81 132 ASP A CA 1
ATOM 1085 C C . ASP A 1 132 ? 10.003 -17.251 -3.020 1.00 93.81 132 ASP A C 1
ATOM 1087 O O . ASP A 1 132 ? 8.941 -17.271 -2.413 1.00 93.81 132 ASP A O 1
ATOM 1091 N N . ALA A 1 133 ? 10.388 -16.190 -3.742 1.00 91.06 133 ALA A N 1
ATOM 1092 C CA . ALA A 1 133 ? 9.655 -14.926 -3.833 1.00 91.06 133 ALA A CA 1
ATOM 1093 C C . ALA A 1 133 ? 8.928 -14.719 -5.176 1.00 91.06 133 ALA A C 1
ATOM 1095 O O . ALA A 1 133 ? 8.435 -13.630 -5.461 1.00 91.06 133 ALA A O 1
ATOM 1096 N N . TYR A 1 134 ? 8.874 -15.722 -6.060 1.00 89.94 134 TYR A N 1
ATOM 1097 C CA . TYR A 1 134 ? 8.272 -15.563 -7.397 1.00 89.94 134 TYR A CA 1
ATOM 1098 C C . TYR A 1 134 ? 6.788 -15.179 -7.368 1.00 89.94 134 TYR A C 1
ATOM 1100 O O . TYR A 1 134 ? 6.292 -14.543 -8.300 1.00 89.94 134 TYR A O 1
ATOM 1108 N N . ASP A 1 135 ? 6.072 -15.588 -6.328 1.00 86.38 135 ASP A N 1
ATOM 1109 C CA . ASP A 1 135 ? 4.673 -15.243 -6.100 1.00 86.38 135 ASP A CA 1
ATOM 1110 C C . ASP A 1 135 ? 4.466 -13.754 -5.763 1.00 86.38 135 ASP A C 1
ATOM 1112 O O . ASP A 1 135 ? 3.461 -13.198 -6.200 1.00 86.38 135 ASP A O 1
ATOM 1116 N N . GLN A 1 136 ? 5.448 -13.081 -5.148 1.00 89.00 136 GLN A N 1
ATOM 1117 C CA . GLN A 1 136 ? 5.445 -11.627 -4.868 1.00 89.00 136 GLN A CA 1
ATOM 1118 C C . GLN A 1 136 ? 5.492 -10.757 -6.140 1.00 89.00 136 GLN A C 1
ATOM 1120 O O . GLN A 1 136 ? 5.275 -9.545 -6.123 1.00 89.00 136 GLN A O 1
ATOM 1125 N N . PHE A 1 137 ? 5.791 -11.377 -7.283 1.00 93.06 137 PHE A N 1
ATOM 1126 C CA . PHE A 1 137 ? 5.783 -10.743 -8.598 1.00 93.06 137 PHE A CA 1
ATOM 1127 C C . PHE A 1 137 ? 4.584 -11.197 -9.431 1.00 93.06 137 PHE A C 1
ATOM 1129 O O . PHE A 1 137 ? 4.573 -11.004 -10.649 1.00 93.06 137 PHE A O 1
ATOM 1136 N N . GLY A 1 138 ? 3.562 -11.802 -8.825 1.00 89.75 138 GLY A N 1
ATOM 1137 C CA . GLY A 1 138 ? 2.292 -12.088 -9.485 1.00 89.75 138 GLY A CA 1
ATOM 1138 C C . GLY A 1 138 ? 1.638 -10.822 -10.050 1.00 89.75 138 GLY A C 1
ATOM 1139 O O . GLY A 1 138 ? 1.976 -9.701 -9.683 1.00 89.75 138 GLY A O 1
ATOM 1140 N N . LYS A 1 139 ? 0.730 -10.982 -11.015 1.00 88.31 139 LYS A N 1
ATOM 1141 C CA . LYS A 1 139 ? -0.197 -9.903 -11.374 1.00 88.31 139 LYS A CA 1
ATOM 1142 C C . LYS A 1 139 ? -1.498 -10.143 -10.636 1.00 88.31 139 LYS A C 1
ATOM 1144 O O . LYS A 1 139 ? -1.983 -11.273 -10.634 1.00 88.31 139 LYS A O 1
ATOM 1149 N N . VAL A 1 140 ? -2.092 -9.086 -10.102 1.00 82.19 140 VAL A N 1
ATOM 1150 C CA . VAL A 1 140 ? -3.418 -9.165 -9.487 1.00 82.19 140 VAL A CA 1
ATOM 1151 C C . VAL A 1 140 ? -4.482 -9.217 -10.580 1.00 82.19 140 VAL A C 1
ATOM 1153 O O . VAL A 1 140 ? -4.435 -8.452 -11.552 1.00 82.19 140 VAL A O 1
ATOM 1156 N N . ASP A 1 141 ? -5.451 -10.118 -10.418 1.00 74.00 141 ASP A N 1
ATOM 1157 C CA . ASP A 1 141 ? -6.503 -10.336 -11.407 1.00 74.00 141 ASP A CA 1
ATOM 1158 C C . ASP A 1 141 ? -7.379 -9.083 -11.591 1.00 74.00 141 ASP A C 1
ATOM 1160 O O . ASP A 1 141 ? -7.750 -8.360 -10.653 1.00 74.00 141 ASP A O 1
ATOM 1164 N N . LEU A 1 142 ? -7.762 -8.856 -12.847 1.00 66.25 142 LEU A N 1
ATOM 1165 C CA . LEU A 1 142 ? -8.741 -7.861 -13.241 1.00 66.25 142 LEU A CA 1
ATOM 1166 C C . LEU A 1 142 ? -10.177 -8.189 -12.794 1.00 66.25 142 LEU A C 1
ATOM 1168 O O . LEU A 1 142 ? -11.086 -7.475 -13.200 1.00 66.25 142 LEU A O 1
ATOM 1172 N N . THR A 1 143 ? -10.447 -9.227 -12.013 1.00 64.81 143 THR A N 1
ATOM 1173 C CA . THR A 1 143 ? -11.720 -9.399 -11.301 1.00 64.81 143 THR A CA 1
ATOM 1174 C C . THR A 1 143 ? -11.686 -8.749 -9.923 1.00 64.81 143 THR A C 1
ATOM 1176 O O . THR A 1 143 ? -12.735 -8.335 -9.430 1.00 64.81 143 THR A O 1
ATOM 1179 N N . GLU A 1 144 ? -10.499 -8.496 -9.363 1.00 62.59 144 GLU A N 1
ATOM 1180 C CA . GLU A 1 144 ? -10.328 -8.132 -7.952 1.00 62.59 144 GLU A CA 1
ATOM 1181 C C . GLU A 1 144 ? -9.896 -6.664 -7.722 1.00 62.59 144 GLU A C 1
ATOM 1183 O O . GLU A 1 144 ? -10.300 -6.066 -6.723 1.00 62.59 144 GLU A O 1
ATOM 1188 N N . SER A 1 145 ? -9.212 -6.003 -8.670 1.00 70.94 145 SER A N 1
ATOM 1189 C CA . SER A 1 145 ? -8.599 -4.653 -8.491 1.00 70.94 145 SER A CA 1
ATOM 1190 C C . SER A 1 145 ? -9.195 -3.511 -9.382 1.00 70.94 145 SER A C 1
ATOM 1192 O O . SER A 1 145 ? -10.073 -3.799 -10.168 1.00 70.94 145 SER A O 1
ATOM 1194 N N . SER A 1 146 ? -8.808 -2.215 -9.312 1.00 74.06 146 SER A N 1
ATOM 1195 C CA . SER A 1 146 ? -9.274 -1.030 -10.117 1.00 74.06 146 SER A CA 1
ATOM 1196 C C . SER A 1 14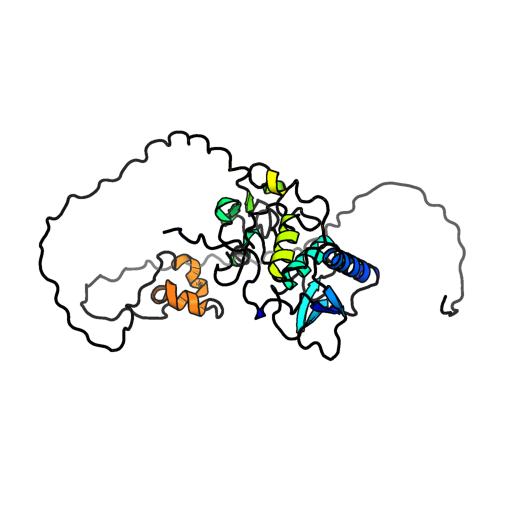6 ? -8.205 0.094 -10.167 1.00 74.06 146 SER A C 1
ATOM 1198 O O . SER A 1 146 ? -7.756 0.467 -9.106 1.00 74.06 146 SER A O 1
ATOM 1200 N N . TYR A 1 147 ? -7.714 0.636 -11.320 1.00 74.06 147 TYR A N 1
ATOM 1201 C CA . TYR A 1 147 ? -6.641 1.668 -11.387 1.00 74.06 147 TYR A CA 1
ATOM 1202 C C . TYR A 1 147 ? -7.317 2.999 -11.086 1.00 74.06 147 TYR A C 1
ATOM 1204 O O . TYR A 1 147 ? -6.666 4.032 -11.083 1.00 74.06 147 TYR A O 1
ATOM 1212 N N . TYR A 1 148 ? -8.649 2.981 -10.945 1.00 78.62 148 TYR A N 1
ATOM 1213 C CA . TYR A 1 148 ? -9.505 4.140 -10.845 1.00 78.62 148 TYR A CA 1
ATOM 1214 C C . TYR A 1 148 ? -9.270 5.109 -12.022 1.00 78.62 148 TYR A C 1
ATOM 1216 O O . TYR A 1 148 ? -9.395 6.320 -11.913 1.00 78.62 148 TYR A O 1
ATOM 1224 N N . GLY A 1 149 ? -8.927 4.556 -13.194 1.00 82.38 149 GLY A N 1
ATOM 1225 C CA . GLY A 1 149 ? -8.622 5.332 -14.399 1.00 82.38 149 GLY A CA 1
ATOM 1226 C C . GLY A 1 149 ? -7.275 6.059 -14.367 1.00 82.38 149 GLY A C 1
ATOM 1227 O O . GLY A 1 149 ? -7.044 6.904 -15.224 1.00 82.38 149 GLY A O 1
ATOM 1228 N N . GLN A 1 150 ? -6.399 5.747 -13.408 1.00 90.69 150 GLN A N 1
ATOM 1229 C CA . GLN A 1 150 ? -5.112 6.416 -13.247 1.00 90.69 150 GLN A CA 1
ATOM 1230 C C . GLN A 1 150 ? -3.974 5.744 -14.043 1.00 90.69 150 GLN A C 1
ATOM 1232 O O . GLN A 1 150 ? -3.991 4.519 -14.241 1.00 90.69 150 GLN A O 1
ATOM 1237 N N . PRO A 1 151 ? -2.971 6.523 -14.499 1.00 93.19 151 PRO A N 1
ATOM 1238 C CA . PRO A 1 151 ? -1.793 5.996 -15.191 1.00 93.19 151 PRO A CA 1
ATOM 1239 C C . PRO A 1 151 ? -0.929 5.115 -14.276 1.00 93.19 151 PRO A C 1
ATOM 1241 O O . PRO A 1 151 ? -1.167 5.032 -13.070 1.00 93.19 151 PRO A O 1
ATOM 1244 N N . TYR A 1 152 ? 0.044 4.412 -14.863 1.00 95.31 152 TYR A N 1
ATOM 1245 C CA . TYR A 1 152 ? 1.092 3.721 -14.105 1.00 95.31 152 TYR A CA 1
ATOM 1246 C C . TYR A 1 152 ? 1.974 4.733 -13.393 1.00 95.31 152 TYR A C 1
ATOM 1248 O O . TYR A 1 152 ? 2.407 5.708 -14.009 1.00 95.31 152 TYR A O 1
ATOM 1256 N N . ASP A 1 153 ? 2.223 4.496 -12.114 1.00 97.50 153 ASP A N 1
ATOM 1257 C CA . ASP A 1 153 ? 2.882 5.457 -11.250 1.00 97.50 153 ASP A CA 1
ATOM 1258 C C . ASP A 1 153 ? 4.186 4.911 -10.663 1.00 97.50 153 ASP A C 1
ATOM 1260 O O . ASP A 1 153 ? 4.208 4.256 -9.625 1.00 97.50 153 ASP A O 1
ATOM 1264 N N . TYR A 1 154 ? 5.300 5.224 -11.323 1.00 97.44 154 TYR A N 1
ATOM 1265 C CA . TYR A 1 154 ? 6.635 4.855 -10.843 1.00 97.44 154 TYR A CA 1
ATOM 1266 C C . TYR A 1 154 ? 6.997 5.495 -9.494 1.00 97.44 154 TYR A C 1
ATOM 1268 O O . TYR A 1 154 ? 7.907 5.011 -8.833 1.00 97.44 154 TYR A O 1
ATOM 1276 N N . GLN A 1 155 ? 6.311 6.574 -9.097 1.00 96.62 155 GLN A N 1
ATOM 1277 C CA . GLN A 1 155 ? 6.540 7.291 -7.839 1.00 96.62 155 GLN A CA 1
ATOM 1278 C C . GLN A 1 155 ? 5.565 6.862 -6.738 1.00 96.62 155 GLN A C 1
ATOM 1280 O O . GLN A 1 155 ? 5.559 7.467 -5.668 1.00 96.62 155 GLN A O 1
ATOM 1285 N N . SER A 1 156 ? 4.720 5.861 -7.000 1.00 98.25 156 SER A N 1
ATOM 1286 C CA . SER A 1 156 ? 3.759 5.374 -6.017 1.00 98.25 156 SER A CA 1
ATOM 1287 C C . SER A 1 156 ? 4.494 4.849 -4.794 1.00 98.25 156 SER A C 1
ATOM 1289 O O . SER A 1 156 ? 5.452 4.080 -4.926 1.00 98.25 156 SER A O 1
ATOM 1291 N N . ILE A 1 157 ? 3.982 5.176 -3.606 1.00 97.94 157 ILE A N 1
ATOM 1292 C CA . ILE A 1 157 ? 4.472 4.558 -2.369 1.00 97.94 157 ILE A CA 1
ATOM 1293 C C . ILE A 1 157 ? 4.249 3.045 -2.366 1.00 97.94 157 ILE A C 1
ATOM 1295 O O . ILE A 1 157 ? 4.939 2.332 -1.654 1.00 97.94 157 ILE A O 1
ATOM 1299 N N . MET A 1 158 ? 3.350 2.542 -3.219 1.00 98.12 158 MET A N 1
ATOM 1300 C CA . MET A 1 158 ? 3.063 1.120 -3.401 1.00 98.12 158 MET A CA 1
ATOM 1301 C C . MET A 1 158 ? 3.962 0.431 -4.431 1.00 98.12 158 MET A C 1
ATOM 1303 O O . MET A 1 158 ? 3.711 -0.725 -4.766 1.00 98.12 158 MET A O 1
ATOM 1307 N N . HIS A 1 159 ? 4.962 1.098 -5.003 1.00 98.12 159 HIS A N 1
ATOM 1308 C CA . HIS A 1 159 ? 5.859 0.455 -5.960 1.00 98.12 159 HIS A CA 1
ATOM 1309 C C . HIS A 1 159 ? 7.046 -0.197 -5.241 1.00 98.12 159 HIS A C 1
ATOM 1311 O O . HIS A 1 159 ? 7.716 0.454 -4.449 1.00 98.12 159 HIS A O 1
ATOM 1317 N N . TYR A 1 160 ? 7.355 -1.454 -5.564 1.00 96.81 160 TYR A N 1
ATOM 1318 C CA . TYR A 1 160 ? 8.595 -2.096 -5.114 1.00 96.81 160 TYR A CA 1
ATOM 1319 C C . TYR A 1 160 ? 9.850 -1.373 -5.600 1.00 96.81 160 TYR A C 1
ATOM 1321 O O . TYR A 1 160 ? 9.859 -0.782 -6.684 1.00 96.81 160 TYR A O 1
ATOM 1329 N N . ASP A 1 161 ? 10.919 -1.473 -4.815 1.00 94.00 161 ASP A N 1
ATOM 1330 C CA . ASP A 1 161 ? 12.243 -1.037 -5.234 1.00 94.00 161 ASP A CA 1
ATOM 1331 C C . ASP A 1 161 ? 12.797 -1.927 -6.357 1.00 94.00 161 ASP A C 1
ATOM 1333 O O . ASP A 1 161 ? 12.352 -3.055 -6.587 1.00 94.00 161 ASP A O 1
ATOM 1337 N N . SER A 1 162 ? 13.777 -1.402 -7.090 1.00 96.88 162 SER A N 1
ATOM 1338 C CA . SER A 1 162 ? 14.347 -2.094 -8.249 1.00 96.88 162 SER A CA 1
ATOM 1339 C C . SER A 1 162 ? 15.076 -3.394 -7.905 1.00 96.88 162 SER A C 1
ATOM 1341 O O . SER A 1 162 ? 15.242 -4.227 -8.795 1.00 96.88 162 SER A O 1
ATOM 1343 N N . MET A 1 163 ? 15.495 -3.597 -6.653 1.00 95.62 163 MET A N 1
ATOM 1344 C CA . MET A 1 163 ? 16.249 -4.759 -6.173 1.00 95.62 163 MET A CA 1
ATOM 1345 C C . MET A 1 163 ? 15.423 -5.676 -5.259 1.00 95.62 163 MET A C 1
ATOM 1347 O O . MET A 1 163 ? 15.980 -6.624 -4.693 1.00 95.62 163 MET A O 1
ATOM 1351 N N . ALA A 1 164 ? 14.111 -5.449 -5.147 1.00 93.50 164 ALA A N 1
ATOM 1352 C CA . ALA A 1 164 ? 13.215 -6.235 -4.309 1.00 93.50 164 ALA A CA 1
ATOM 1353 C C . ALA A 1 164 ? 13.405 -7.738 -4.567 1.00 93.50 164 ALA A C 1
ATOM 1355 O O . ALA A 1 164 ? 13.370 -8.189 -5.716 1.00 93.50 164 ALA A O 1
ATOM 1356 N N . PHE A 1 165 ? 13.626 -8.513 -3.500 1.00 95.50 165 PHE A N 1
ATOM 1357 C CA . PHE A 1 165 ? 13.849 -9.967 -3.540 1.00 95.50 165 PHE A CA 1
ATOM 1358 C C . PHE A 1 165 ? 14.989 -10.434 -4.470 1.00 95.50 165 PHE A C 1
ATOM 1360 O O . PHE A 1 165 ? 14.963 -11.554 -4.994 1.00 95.50 165 PHE A O 1
ATOM 1367 N N . SER A 1 166 ? 15.997 -9.590 -4.703 1.00 96.50 166 SER A N 1
ATOM 1368 C CA . SER A 1 166 ? 17.181 -9.963 -5.476 1.00 96.50 166 SER A CA 1
ATOM 1369 C C . SER A 1 166 ? 18.034 -10.989 -4.731 1.00 96.50 166 SER A C 1
ATOM 1371 O O . SER A 1 166 ? 18.443 -10.767 -3.594 1.00 96.50 166 SER A O 1
ATOM 1373 N N . LYS A 1 167 ? 18.384 -12.092 -5.399 1.00 96.44 167 LYS A N 1
ATOM 1374 C CA . LYS A 1 167 ? 19.303 -13.110 -4.850 1.00 96.44 167 LYS A CA 1
ATOM 1375 C C . LYS A 1 167 ? 20.772 -12.857 -5.183 1.00 96.44 167 LYS A C 1
ATOM 1377 O O . LYS A 1 167 ? 21.646 -13.603 -4.751 1.00 96.44 167 LYS A O 1
ATOM 1382 N N . ASN A 1 168 ? 21.046 -11.883 -6.048 1.00 95.69 168 ASN A N 1
ATOM 1383 C CA . ASN A 1 168 ? 22.371 -11.658 -6.624 1.00 95.69 168 ASN A CA 1
ATOM 1384 C C . ASN A 1 168 ? 22.799 -10.182 -6.626 1.00 95.69 168 ASN A C 1
ATOM 1386 O O . ASN A 1 168 ? 23.843 -9.866 -7.190 1.00 95.69 168 ASN A O 1
ATOM 1390 N N . GLY A 1 169 ? 22.021 -9.299 -5.991 1.00 93.12 169 GLY A N 1
ATOM 1391 C CA . GLY A 1 169 ? 22.325 -7.870 -5.879 1.00 93.12 169 GLY A CA 1
ATOM 1392 C C . GLY A 1 169 ? 22.115 -7.073 -7.170 1.00 93.12 169 GLY A C 1
ATOM 1393 O O . GLY A 1 169 ? 22.538 -5.924 -7.240 1.00 93.12 169 GLY A O 1
ATOM 1394 N N . PHE A 1 170 ? 21.488 -7.667 -8.190 1.00 96.69 170 PHE A N 1
ATOM 1395 C CA . PHE A 1 170 ? 21.109 -6.989 -9.433 1.00 96.69 170 PHE A CA 1
ATOM 1396 C C . PHE A 1 170 ? 19.616 -6.654 -9.450 1.00 96.69 170 PHE A C 1
ATOM 1398 O O . PHE A 1 170 ? 18.837 -7.274 -8.717 1.00 96.69 170 PHE A O 1
ATOM 1405 N N . GLU A 1 171 ? 19.205 -5.711 -10.305 1.00 97.31 171 GLU A N 1
ATOM 1406 C CA . GLU A 1 171 ? 17.804 -5.292 -10.378 1.00 97.31 171 GLU A CA 1
ATOM 1407 C C . GLU A 1 171 ? 16.877 -6.455 -10.769 1.00 97.31 171 GLU A C 1
ATOM 1409 O O . GLU A 1 171 ? 17.125 -7.204 -11.721 1.00 97.31 171 GLU A O 1
ATOM 1414 N N . THR A 1 172 ? 15.775 -6.593 -10.041 1.00 98.25 172 THR A N 1
ATOM 1415 C CA . THR A 1 172 ? 14.660 -7.497 -10.331 1.00 98.25 172 THR A CA 1
ATOM 1416 C C . THR A 1 172 ? 13.559 -6.798 -11.125 1.00 98.25 172 THR A C 1
ATOM 1418 O O . THR A 1 172 ? 12.866 -7.455 -11.907 1.00 98.25 172 THR A O 1
ATOM 1421 N N . LEU A 1 173 ? 13.441 -5.472 -10.998 1.00 98.25 173 LEU A N 1
ATOM 1422 C CA . LEU A 1 173 ? 12.502 -4.623 -11.729 1.00 98.25 173 LEU A CA 1
ATOM 1423 C C . LEU A 1 173 ? 13.257 -3.534 -12.498 1.00 98.25 173 LEU A C 1
ATOM 1425 O O . LEU A 1 173 ? 13.962 -2.721 -11.910 1.00 98.25 173 LEU A O 1
ATOM 1429 N N . ILE A 1 174 ? 13.068 -3.486 -13.817 1.00 98.25 174 ILE A N 1
ATOM 1430 C CA . ILE A 1 174 ? 13.649 -2.456 -14.690 1.00 98.25 174 ILE A CA 1
ATOM 1431 C C . ILE A 1 174 ? 12.517 -1.647 -15.313 1.00 98.25 174 ILE A C 1
ATOM 1433 O O . ILE A 1 174 ? 11.658 -2.207 -15.997 1.00 98.25 174 ILE A O 1
ATOM 1437 N N . ALA A 1 175 ? 12.508 -0.330 -15.113 1.00 98.06 175 ALA A N 1
ATOM 1438 C CA . ALA A 1 175 ? 11.550 0.538 -15.779 1.00 98.06 175 ALA A CA 1
ATOM 1439 C C . ALA A 1 175 ? 11.896 0.688 -17.268 1.00 98.06 175 ALA A C 1
ATOM 1441 O O . ALA A 1 175 ? 13.055 0.799 -17.662 1.00 98.06 175 ALA A O 1
ATOM 1442 N N . LYS A 1 176 ? 10.866 0.709 -18.114 1.00 97.94 176 LYS A N 1
ATOM 1443 C CA . LYS A 1 176 ? 10.999 0.934 -19.560 1.00 97.94 176 LYS A CA 1
ATOM 1444 C C . LYS A 1 176 ? 11.143 2.410 -19.901 1.00 97.94 176 LYS A C 1
ATOM 1446 O O . LYS A 1 176 ? 11.697 2.744 -20.945 1.00 97.94 176 LYS A O 1
ATOM 1451 N N . THR A 1 177 ? 10.621 3.283 -19.043 1.00 96.31 177 THR A N 1
ATOM 1452 C CA . THR A 1 177 ? 10.876 4.718 -19.130 1.00 96.31 177 THR A CA 1
ATOM 1453 C C . THR A 1 177 ? 12.290 4.997 -18.612 1.00 96.31 177 THR A C 1
ATOM 1455 O O . THR A 1 177 ? 12.611 4.524 -17.519 1.00 96.31 177 THR A O 1
ATOM 1458 N N . PRO A 1 178 ? 13.120 5.754 -19.355 1.00 92.88 178 PRO A N 1
ATOM 1459 C CA . PRO A 1 178 ? 14.445 6.163 -18.901 1.00 92.88 178 PRO A CA 1
ATOM 1460 C C . PRO A 1 178 ? 14.426 6.773 -17.492 1.00 92.88 178 PRO A C 1
ATOM 1462 O O . PRO A 1 178 ? 13.434 7.375 -17.080 1.00 92.88 178 PRO A O 1
ATOM 1465 N N . GLU A 1 179 ? 15.502 6.532 -16.738 1.00 92.44 179 GLU A N 1
ATOM 1466 C CA . GLU A 1 179 ? 15.738 6.989 -15.357 1.00 92.44 179 GLU A CA 1
ATOM 1467 C C . GLU A 1 179 ? 14.748 6.488 -14.283 1.00 92.44 179 GLU A C 1
ATOM 1469 O O . GLU A 1 179 ? 15.073 6.518 -13.097 1.00 92.44 179 GLU A O 1
ATOM 1474 N N . MET A 1 180 ? 13.587 5.942 -14.656 1.00 96.62 180 MET A N 1
ATOM 1475 C CA . MET A 1 180 ? 12.558 5.525 -13.697 1.00 96.62 180 MET A CA 1
ATOM 1476 C C . MET A 1 180 ? 12.939 4.287 -12.876 1.00 96.62 180 MET A C 1
ATOM 1478 O O . MET A 1 180 ? 12.372 4.080 -11.808 1.00 96.62 180 MET A O 1
ATOM 1482 N N . THR A 1 181 ? 13.926 3.491 -13.302 1.00 96.62 181 THR A N 1
ATOM 1483 C CA . THR A 1 181 ? 14.439 2.368 -12.492 1.00 96.62 181 THR A CA 1
ATOM 1484 C C . THR A 1 181 ? 15.026 2.850 -11.162 1.00 96.62 181 THR A C 1
ATOM 1486 O O . THR A 1 181 ? 14.911 2.154 -10.161 1.00 96.62 181 THR A O 1
ATOM 1489 N N . ALA A 1 182 ? 15.609 4.052 -11.125 1.00 89.94 182 ALA A N 1
ATOM 1490 C CA . ALA A 1 182 ? 16.144 4.641 -9.896 1.00 89.94 182 ALA A CA 1
ATOM 1491 C C . ALA A 1 182 ? 15.070 5.326 -9.028 1.00 89.94 182 ALA A C 1
ATOM 1493 O O . ALA A 1 182 ? 15.364 5.732 -7.908 1.00 89.94 182 ALA A O 1
ATOM 1494 N N . VAL A 1 183 ? 13.852 5.491 -9.556 1.00 93.50 183 VAL A N 1
ATOM 1495 C CA . VAL A 1 183 ? 12.732 6.182 -8.893 1.00 93.50 183 VAL A CA 1
ATOM 1496 C C . VAL A 1 183 ? 11.803 5.196 -8.188 1.00 93.50 183 VAL A C 1
ATOM 1498 O O . VAL A 1 183 ? 11.244 5.505 -7.138 1.00 93.50 183 VAL A O 1
ATOM 1501 N N . ILE A 1 184 ? 11.619 4.006 -8.760 1.00 96.12 184 ILE A N 1
ATOM 1502 C CA . ILE A 1 184 ? 10.732 2.999 -8.179 1.00 96.12 184 ILE A CA 1
ATOM 1503 C C . ILE A 1 184 ? 11.203 2.573 -6.782 1.00 96.12 184 ILE A C 1
ATOM 1505 O O . ILE A 1 184 ? 12.387 2.326 -6.560 1.00 96.12 184 ILE A O 1
ATOM 1509 N N . GLY A 1 185 ? 10.263 2.516 -5.836 1.00 92.00 185 GLY A N 1
ATOM 1510 C CA . GLY A 1 185 ? 10.516 2.160 -4.437 1.00 92.00 185 GLY A CA 1
ATOM 1511 C C . GLY A 1 185 ? 11.284 3.194 -3.611 1.00 92.00 185 GLY A C 1
ATOM 1512 O O . GLY A 1 185 ? 11.637 2.901 -2.476 1.00 92.00 185 GLY A O 1
ATOM 1513 N N . SER A 1 186 ? 11.529 4.404 -4.129 1.00 91.31 186 SER A N 1
ATOM 1514 C CA . SER A 1 186 ? 12.187 5.482 -3.370 1.00 91.31 186 SER A CA 1
ATOM 1515 C C . SER A 1 186 ? 11.205 6.495 -2.757 1.00 91.31 186 SER A C 1
ATOM 1517 O O . SER A 1 186 ? 11.613 7.584 -2.344 1.00 91.31 186 SER A O 1
ATOM 1519 N N . ALA A 1 187 ? 9.903 6.209 -2.790 1.00 93.06 187 ALA A N 1
ATOM 1520 C CA . ALA A 1 187 ? 8.857 7.121 -2.343 1.00 93.06 187 ALA A CA 1
ATOM 1521 C C . ALA A 1 187 ? 8.822 7.231 -0.811 1.00 93.06 187 ALA A C 1
ATOM 1523 O O . ALA A 1 187 ? 8.771 6.227 -0.112 1.00 93.06 187 ALA A O 1
ATOM 1524 N N . ILE A 1 188 ? 8.801 8.466 -0.303 1.00 92.69 188 ILE A N 1
ATOM 1525 C CA . ILE A 1 188 ? 8.755 8.764 1.142 1.00 92.69 188 ILE A CA 1
ATOM 1526 C C . ILE A 1 188 ? 7.372 9.233 1.628 1.00 92.69 188 ILE A C 1
ATOM 1528 O O . ILE A 1 188 ? 7.191 9.497 2.813 1.00 92.69 188 ILE A O 1
ATOM 1532 N N . ASP A 1 189 ? 6.420 9.414 0.709 1.00 96.31 189 ASP A N 1
ATOM 1533 C CA . ASP A 1 189 ? 5.027 9.821 0.942 1.00 96.31 189 ASP A CA 1
ATOM 1534 C C . ASP A 1 189 ? 4.182 9.389 -0.275 1.00 96.31 189 ASP A C 1
ATOM 1536 O O . ASP A 1 189 ? 4.726 8.921 -1.277 1.00 96.31 189 ASP A O 1
ATOM 1540 N N . PHE A 1 190 ? 2.864 9.580 -0.217 1.00 97.19 190 PHE A N 1
ATOM 1541 C CA . PHE A 1 190 ? 1.968 9.378 -1.349 1.00 97.19 190 PHE A CA 1
ATOM 1542 C C . PHE A 1 190 ? 2.387 10.189 -2.568 1.00 97.19 190 PHE A C 1
ATOM 1544 O O . PHE A 1 190 ? 2.621 11.403 -2.490 1.00 97.19 190 PHE A O 1
ATOM 1551 N N . SER A 1 191 ? 2.298 9.556 -3.730 1.00 97.06 191 SER A N 1
ATOM 1552 C CA . SER A 1 191 ? 2.254 10.303 -4.973 1.00 97.06 191 SER A CA 1
ATOM 1553 C C . SER A 1 191 ? 0.903 11.036 -5.122 1.00 97.06 191 SER A C 1
ATOM 1555 O O . SER A 1 191 ? -0.112 10.665 -4.512 1.00 97.06 191 SER A O 1
ATOM 1557 N N . PRO A 1 192 ? 0.813 12.044 -6.008 1.00 95.56 192 PRO A N 1
ATOM 1558 C CA . PRO A 1 192 ? -0.476 12.621 -6.385 1.00 95.56 192 PRO A CA 1
ATOM 1559 C C . PRO A 1 192 ? -1.472 11.575 -6.913 1.00 95.56 192 PRO A C 1
ATOM 1561 O O . PRO A 1 192 ? -2.678 11.695 -6.687 1.00 95.56 192 PRO A O 1
ATOM 1564 N N . VAL A 1 193 ? -0.978 10.541 -7.600 1.00 95.75 193 VAL A N 1
ATOM 1565 C CA . VAL A 1 193 ? -1.802 9.481 -8.186 1.00 95.75 193 VAL A CA 1
ATOM 1566 C C . VAL A 1 193 ? -2.348 8.541 -7.106 1.00 95.75 193 VAL A C 1
ATOM 1568 O O . VAL A 1 193 ? -3.522 8.170 -7.185 1.00 95.75 193 VAL A O 1
ATOM 1571 N N . ASP A 1 194 ? -1.571 8.221 -6.069 1.00 97.88 194 ASP A N 1
ATOM 1572 C CA . ASP A 1 194 ? -2.032 7.438 -4.914 1.00 97.88 194 ASP A CA 1
ATOM 1573 C C . ASP A 1 194 ? -3.246 8.101 -4.251 1.00 97.88 194 ASP A C 1
ATOM 1575 O O . ASP A 1 194 ? -4.283 7.470 -4.022 1.00 97.88 194 ASP A O 1
ATOM 1579 N N . LEU A 1 195 ? -3.172 9.417 -4.034 1.00 96.50 195 LEU A N 1
ATOM 1580 C CA . LEU A 1 195 ? -4.259 10.188 -3.428 1.00 96.50 195 LEU A CA 1
ATOM 1581 C C . LEU A 1 195 ? -5.516 10.209 -4.295 1.00 96.50 195 LEU A C 1
ATOM 1583 O O . LEU A 1 195 ? -6.629 10.084 -3.774 1.00 96.50 195 LEU A O 1
ATOM 1587 N N . VAL A 1 196 ? -5.365 10.361 -5.614 1.00 94.56 196 VAL A N 1
ATOM 1588 C CA . VAL A 1 196 ? -6.501 10.307 -6.544 1.00 94.56 196 VAL A CA 1
ATOM 1589 C C . VAL A 1 196 ? -7.154 8.926 -6.505 1.00 94.56 196 VAL A C 1
ATOM 1591 O O . VAL A 1 196 ? -8.379 8.847 -6.379 1.00 94.56 196 VAL A O 1
ATOM 1594 N N . LYS A 1 197 ? -6.357 7.849 -6.518 1.00 94.75 197 LYS A N 1
ATOM 1595 C CA . LYS A 1 197 ? -6.857 6.473 -6.406 1.00 94.75 197 LYS A CA 1
ATOM 1596 C C . LYS A 1 197 ? -7.642 6.266 -5.106 1.00 94.75 197 LYS A C 1
ATOM 1598 O O . LYS A 1 197 ? -8.770 5.772 -5.161 1.00 94.75 197 LYS A O 1
ATOM 1603 N N . ILE A 1 198 ? -7.110 6.684 -3.950 1.00 96.19 198 ILE A N 1
ATOM 1604 C CA . ILE A 1 198 ? -7.804 6.563 -2.651 1.00 96.19 198 ILE A CA 1
ATOM 1605 C C . ILE A 1 198 ? -9.123 7.347 -2.66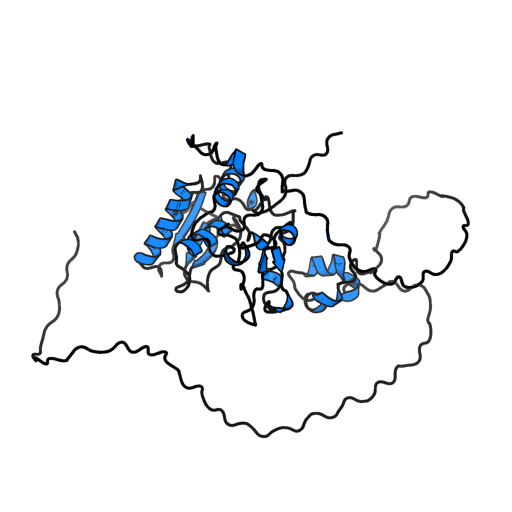9 1.00 96.19 198 ILE A C 1
ATOM 1607 O O . ILE A 1 198 ? -10.177 6.814 -2.309 1.00 96.19 198 ILE A O 1
ATOM 1611 N N . ARG A 1 199 ? -9.089 8.604 -3.131 1.00 94.50 199 ARG A N 1
ATOM 1612 C CA . ARG A 1 199 ? -10.272 9.475 -3.177 1.00 94.50 199 ARG A CA 1
ATOM 1613 C C . ARG A 1 199 ? -11.368 8.920 -4.075 1.00 94.50 199 ARG A C 1
ATOM 1615 O O . ARG A 1 199 ? -12.537 8.974 -3.705 1.00 94.50 199 ARG A O 1
ATOM 1622 N N . GLN A 1 200 ? -11.002 8.342 -5.214 1.00 92.94 200 GLN A N 1
ATOM 1623 C CA . GLN A 1 200 ? -11.946 7.683 -6.113 1.00 92.94 200 GLN A CA 1
ATOM 1624 C C . GLN A 1 200 ? -12.467 6.363 -5.533 1.00 92.94 200 GLN A C 1
ATOM 1626 O O . GLN A 1 200 ? -13.662 6.083 -5.644 1.00 92.94 200 GLN A O 1
ATOM 1631 N N . MET A 1 201 ? -11.612 5.571 -4.875 1.00 92.88 201 MET A N 1
ATOM 1632 C CA . MET A 1 201 ? -12.004 4.310 -4.236 1.00 92.88 201 MET A CA 1
ATOM 1633 C C . MET A 1 201 ? -13.084 4.507 -3.172 1.00 92.88 201 MET A C 1
ATOM 1635 O O . MET A 1 201 ? -14.034 3.715 -3.137 1.00 92.88 201 MET A O 1
ATOM 1639 N N . TYR A 1 202 ? -12.924 5.539 -2.341 1.00 94.56 202 TYR A N 1
ATOM 1640 C CA . TYR A 1 202 ? -13.786 5.841 -1.196 1.00 94.56 202 TYR A CA 1
ATOM 1641 C C . TYR A 1 202 ? -14.774 6.983 -1.444 1.00 94.56 202 TYR A C 1
ATOM 1643 O O . TYR A 1 202 ? -15.492 7.363 -0.524 1.00 94.56 202 TYR A O 1
ATOM 1651 N N . GLN A 1 203 ? -14.842 7.499 -2.678 1.00 93.12 203 GLN A N 1
ATOM 1652 C CA . GLN A 1 203 ? -15.754 8.577 -3.079 1.00 93.12 203 GLN A CA 1
ATOM 1653 C C . GLN A 1 203 ? -15.674 9.768 -2.119 1.00 93.12 203 GLN A C 1
ATOM 1655 O O . GLN A 1 203 ? -16.688 10.273 -1.634 1.00 93.12 203 GLN A O 1
ATOM 1660 N N . CYS A 1 204 ? -14.446 10.182 -1.805 1.00 93.25 204 CYS A N 1
ATOM 1661 C CA . CYS A 1 204 ? -14.234 11.270 -0.868 1.00 93.25 204 CYS A CA 1
ATOM 1662 C C . CYS A 1 204 ? -14.959 12.533 -1.354 1.00 93.25 204 CYS A C 1
ATOM 1664 O O . CYS A 1 204 ? -14.905 12.829 -2.551 1.00 93.25 204 CYS A O 1
ATOM 1666 N N . PRO A 1 205 ? -15.611 13.292 -0.453 1.00 88.31 205 PRO A N 1
ATOM 1667 C CA . PRO A 1 205 ? -16.197 14.570 -0.816 1.00 88.31 205 PRO A CA 1
ATOM 1668 C C . PRO A 1 205 ? -15.128 15.448 -1.458 1.00 88.31 205 PRO A C 1
ATOM 1670 O O . PRO A 1 205 ? -13.992 15.485 -0.979 1.00 88.31 205 PRO A O 1
ATOM 1673 N N . ASN A 1 206 ? -15.495 16.161 -2.521 1.00 70.75 206 ASN A N 1
ATOM 1674 C CA . ASN A 1 206 ? -14.656 17.224 -3.048 1.00 70.75 206 ASN A CA 1
ATOM 1675 C C . ASN A 1 206 ? -14.590 18.313 -1.975 1.00 70.75 206 ASN A C 1
ATOM 1677 O O . ASN A 1 206 ? -15.431 19.206 -1.928 1.00 70.75 206 ASN A O 1
ATOM 1681 N N . THR A 1 207 ? -13.611 18.238 -1.079 1.00 57.25 207 THR A N 1
ATOM 1682 C CA . THR A 1 207 ? -13.104 19.447 -0.447 1.00 57.25 207 THR A CA 1
ATOM 1683 C C . THR A 1 207 ? -12.608 20.284 -1.614 1.00 57.25 207 THR A C 1
ATOM 1685 O O . THR A 1 207 ? -11.737 19.809 -2.340 1.00 57.25 207 THR A O 1
ATOM 1688 N N . GLU A 1 208 ? -13.229 21.438 -1.863 1.00 46.16 208 GLU A N 1
ATOM 1689 C CA . GLU A 1 208 ? -12.806 22.440 -2.848 1.00 46.16 208 GLU A CA 1
ATOM 1690 C C . GLU A 1 208 ? -11.294 22.682 -2.696 1.00 46.16 208 GLU A C 1
ATOM 1692 O O . GLU A 1 208 ? -10.840 23.505 -1.903 1.00 46.16 208 GLU A O 1
ATOM 1697 N N . MET A 1 209 ? -10.494 21.883 -3.401 1.00 49.94 209 MET A N 1
ATOM 1698 C CA . MET A 1 209 ? -9.060 22.048 -3.510 1.00 49.94 209 MET A CA 1
ATOM 1699 C C . MET A 1 209 ? -8.877 23.093 -4.588 1.00 49.94 209 MET A C 1
ATOM 1701 O O . MET A 1 209 ? -8.900 22.787 -5.783 1.00 49.94 209 MET A O 1
ATOM 1705 N N . GLY A 1 210 ? -8.698 24.335 -4.146 1.00 43.84 210 GLY A N 1
ATOM 1706 C CA . GLY A 1 210 ? -7.959 25.296 -4.939 1.00 43.84 210 GLY A CA 1
ATOM 1707 C C . GLY A 1 210 ? -6.704 24.615 -5.493 1.00 43.84 210 GLY A C 1
ATOM 1708 O O . GLY A 1 210 ? -5.940 23.999 -4.755 1.00 43.84 210 GLY A O 1
ATOM 1709 N N . ASP A 1 211 ? -6.549 24.720 -6.808 1.00 46.91 211 ASP A N 1
ATOM 1710 C CA . ASP A 1 211 ? -5.278 24.580 -7.517 1.00 46.91 211 ASP A CA 1
ATOM 1711 C C . ASP A 1 211 ? -4.725 23.175 -7.856 1.00 46.91 211 ASP A C 1
ATOM 1713 O O . ASP A 1 211 ? -3.522 22.988 -7.996 1.00 46.91 211 ASP A O 1
ATOM 1717 N N . PHE A 1 212 ? -5.584 22.183 -8.127 1.00 52.38 212 PHE A N 1
ATOM 1718 C CA . PHE A 1 212 ? -5.177 20.971 -8.883 1.00 52.38 212 PHE A CA 1
ATOM 1719 C C . PHE A 1 212 ? -5.639 20.958 -10.353 1.00 52.38 212 PHE A C 1
ATOM 1721 O O . PHE A 1 212 ? -5.437 19.978 -11.072 1.00 52.38 212 PHE A O 1
ATOM 1728 N N . GLY A 1 213 ? -6.202 22.067 -10.845 1.00 40.94 213 GLY A N 1
ATOM 1729 C CA . GLY A 1 213 ? -6.578 22.231 -12.256 1.00 40.94 213 GLY A CA 1
ATOM 1730 C C . GLY A 1 213 ? -5.386 22.272 -13.223 1.00 40.94 213 GLY A C 1
ATOM 1731 O O . GLY A 1 213 ? -5.566 22.078 -14.423 1.00 40.94 213 GLY A O 1
ATOM 1732 N N . VAL A 1 214 ? -4.164 22.472 -12.719 1.00 51.16 214 VAL A N 1
ATOM 1733 C CA . VAL A 1 214 ? -2.957 22.588 -13.553 1.00 51.16 214 VAL A CA 1
ATOM 1734 C C . VAL A 1 214 ? -2.348 21.215 -13.889 1.00 51.16 214 VAL A C 1
ATOM 1736 O O . VAL A 1 214 ? -1.850 21.016 -14.996 1.00 51.16 214 VAL A O 1
ATOM 1739 N N . PHE A 1 215 ? -2.467 20.213 -13.007 1.00 52.06 215 PHE A N 1
ATOM 1740 C CA . PHE A 1 215 ? -1.890 18.878 -13.245 1.00 52.06 215 PHE A CA 1
ATOM 1741 C C . PHE A 1 215 ? -2.693 18.017 -14.230 1.00 52.06 215 PHE A C 1
ATOM 1743 O O . PHE A 1 215 ? -2.111 17.193 -14.939 1.00 52.06 215 PHE A O 1
ATOM 1750 N N . SER A 1 216 ? -4.005 18.252 -14.362 1.00 47.09 216 SER A N 1
ATOM 1751 C CA . SER A 1 216 ? -4.829 17.551 -15.360 1.00 47.09 216 SER A CA 1
ATOM 1752 C C . SER A 1 216 ? -4.425 17.875 -16.806 1.00 47.09 216 SER A C 1
ATOM 1754 O O . SER A 1 216 ? -4.715 17.083 -17.701 1.00 47.09 216 SER A O 1
ATOM 1756 N N . SER A 1 217 ? -3.751 19.004 -17.048 1.00 47.12 217 SER A N 1
ATOM 1757 C CA . SER A 1 217 ? -3.254 19.375 -18.381 1.00 47.12 217 SER A CA 1
ATOM 1758 C C . SER A 1 217 ? -1.879 18.781 -18.700 1.00 47.12 217 SER A C 1
ATOM 1760 O O . SER A 1 217 ? -1.555 18.615 -19.873 1.00 47.12 217 SER A O 1
ATOM 1762 N N . LEU A 1 218 ? -1.084 18.412 -17.690 1.00 53.66 218 LEU A N 1
ATOM 1763 C CA . LEU A 1 218 ? 0.238 17.802 -17.891 1.00 53.66 218 LEU A CA 1
ATOM 1764 C C . LEU A 1 218 ? 0.164 16.276 -18.063 1.00 53.66 218 LEU A C 1
ATOM 1766 O O . LEU A 1 218 ? 0.947 15.714 -18.820 1.00 53.66 218 LEU A O 1
ATOM 1770 N N . LEU A 1 219 ? -0.814 15.608 -17.440 1.00 54.25 219 LEU A N 1
ATOM 1771 C CA . LEU A 1 219 ? -1.019 14.155 -17.572 1.00 54.25 219 LEU A CA 1
ATOM 1772 C C . LEU A 1 219 ? -1.855 13.743 -18.801 1.00 54.25 219 LEU A C 1
ATOM 1774 O O . LEU A 1 219 ? -1.926 12.561 -19.121 1.00 54.25 219 LEU A O 1
ATOM 1778 N N . ASN A 1 220 ? -2.463 14.704 -19.507 1.00 47.94 220 ASN A N 1
ATOM 1779 C CA . ASN A 1 220 ? -3.248 14.476 -20.730 1.00 47.94 220 ASN A CA 1
ATOM 1780 C C . ASN A 1 220 ? -2.436 14.630 -22.028 1.00 47.94 220 ASN A C 1
ATOM 1782 O O . ASN A 1 220 ? -3.017 14.683 -23.115 1.00 47.94 220 ASN A O 1
ATOM 1786 N N . GLN A 1 221 ? -1.104 14.708 -21.953 1.00 50.69 221 GLN A N 1
ATOM 1787 C CA . GLN A 1 221 ? -0.300 14.700 -23.170 1.00 50.69 221 GLN A CA 1
ATOM 1788 C C . GLN A 1 221 ? -0.302 13.293 -23.790 1.00 50.69 221 GLN A C 1
ATOM 1790 O O . GLN A 1 221 ? -0.017 12.316 -23.092 1.00 50.69 221 GLN A O 1
ATOM 1795 N N . PRO A 1 222 ? -0.628 13.155 -25.091 1.00 47.38 222 PRO A N 1
ATOM 1796 C CA . PRO A 1 222 ? -0.460 11.886 -25.780 1.00 47.38 222 PRO A CA 1
ATOM 1797 C C . PRO A 1 222 ? 1.018 11.472 -25.715 1.00 47.38 222 PRO A C 1
ATOM 1799 O O . PRO A 1 222 ? 1.892 12.344 -25.756 1.00 47.38 222 PRO A O 1
ATOM 1802 N N . PRO A 1 223 ? 1.320 10.164 -25.623 1.00 52.72 223 PRO A N 1
ATOM 1803 C CA . PRO A 1 223 ? 2.701 9.707 -25.640 1.00 52.72 223 PRO A CA 1
ATOM 1804 C C . PRO A 1 223 ? 3.395 10.235 -26.905 1.00 52.72 223 PRO A C 1
ATOM 1806 O O . PRO A 1 223 ? 2.763 10.264 -27.970 1.00 52.72 223 PRO A O 1
ATOM 1809 N N . PRO A 1 224 ? 4.672 10.653 -26.818 1.00 60.03 224 PRO A N 1
ATOM 1810 C CA . PRO A 1 224 ? 5.415 11.055 -28.000 1.00 60.03 224 PRO A CA 1
ATOM 1811 C C . PRO A 1 224 ? 5.383 9.912 -29.026 1.00 60.03 224 PRO A C 1
ATOM 1813 O O . PRO A 1 224 ? 5.417 8.737 -28.636 1.00 60.03 224 PRO A O 1
ATOM 1816 N N . PRO A 1 225 ? 5.280 10.224 -30.330 1.00 56.22 225 PRO A N 1
ATOM 1817 C CA . PRO A 1 225 ? 5.268 9.203 -31.364 1.00 56.22 225 PRO A CA 1
ATOM 1818 C C . PRO A 1 225 ? 6.519 8.339 -31.223 1.00 56.22 225 PRO A C 1
ATOM 1820 O O . PRO A 1 225 ? 7.639 8.846 -31.169 1.00 56.22 225 PRO A O 1
ATOM 1823 N N . VAL A 1 226 ? 6.305 7.027 -31.129 1.00 56.97 226 VAL A N 1
ATOM 1824 C CA . VAL A 1 226 ? 7.386 6.045 -31.041 1.00 56.97 226 VAL A CA 1
ATOM 1825 C C . VAL A 1 226 ? 8.284 6.235 -32.271 1.00 56.97 226 VAL A C 1
ATOM 1827 O O . VAL A 1 226 ? 7.762 6.198 -33.391 1.00 56.97 226 VAL A O 1
ATOM 1830 N N . PRO A 1 227 ? 9.601 6.466 -32.111 1.00 62.97 227 PRO A N 1
ATOM 1831 C CA . PRO A 1 227 ? 10.497 6.557 -33.254 1.00 62.97 227 PRO A CA 1
ATOM 1832 C C . PRO A 1 227 ? 10.450 5.240 -34.045 1.00 62.97 227 PRO A C 1
ATOM 1834 O O . PRO A 1 227 ? 10.300 4.173 -33.441 1.00 62.97 227 PRO A O 1
ATOM 1837 N N . PRO A 1 228 ? 10.552 5.284 -35.386 1.00 55.66 228 PRO A N 1
ATOM 1838 C CA . PRO A 1 228 ? 10.518 4.078 -36.198 1.00 55.66 228 PRO A CA 1
ATOM 1839 C C . PRO A 1 228 ? 11.617 3.123 -35.734 1.00 55.66 228 PRO A C 1
ATOM 1841 O O . PRO A 1 228 ? 12.789 3.489 -35.643 1.00 55.66 228 PRO A O 1
ATOM 1844 N N . MET A 1 229 ? 11.203 1.899 -35.410 1.00 45.84 229 MET A N 1
ATOM 1845 C CA . MET A 1 229 ? 12.100 0.828 -35.002 1.00 45.84 229 MET A CA 1
ATOM 1846 C C . MET A 1 229 ? 13.166 0.633 -36.095 1.00 45.84 229 MET A C 1
ATOM 1848 O O . MET A 1 229 ? 12.801 0.533 -37.271 1.00 45.84 229 MET A O 1
ATOM 1852 N N . PRO A 1 230 ? 14.467 0.585 -35.752 1.00 57.12 230 PRO A N 1
ATOM 1853 C CA . PRO A 1 230 ? 15.498 0.272 -36.731 1.00 57.12 230 PRO A CA 1
ATOM 1854 C C . PRO A 1 230 ? 15.222 -1.110 -37.349 1.00 57.12 230 PRO A C 1
ATOM 1856 O O . PRO A 1 230 ? 14.718 -1.999 -36.652 1.00 57.12 230 PRO A O 1
ATOM 1859 N N . PRO A 1 231 ? 15.512 -1.306 -38.648 1.00 48.56 231 PRO A N 1
ATOM 1860 C CA . PRO A 1 231 ? 15.220 -2.560 -39.328 1.00 48.56 231 PRO A CA 1
ATOM 1861 C C . PRO A 1 231 ? 15.965 -3.703 -38.637 1.00 48.56 231 PRO A C 1
ATOM 1863 O O . PRO A 1 231 ? 17.193 -3.703 -38.552 1.00 48.56 231 PRO A O 1
ATOM 1866 N N . GLN A 1 232 ? 15.210 -4.675 -38.127 1.00 51.34 232 GLN A N 1
ATOM 1867 C CA . GLN A 1 232 ? 15.786 -5.914 -37.621 1.00 51.34 232 GLN A CA 1
ATOM 1868 C C . GLN A 1 232 ? 16.421 -6.685 -38.792 1.00 51.34 232 GLN A C 1
ATOM 1870 O O . GLN A 1 232 ? 15.821 -6.745 -39.871 1.00 51.34 232 GLN A O 1
ATOM 1875 N N . PRO A 1 233 ? 17.609 -7.289 -38.614 1.00 45.56 233 PRO A N 1
ATOM 1876 C CA . PRO A 1 233 ? 18.166 -8.192 -39.610 1.00 45.56 233 PRO A CA 1
ATOM 1877 C C . PRO A 1 233 ? 17.225 -9.385 -39.811 1.00 45.56 233 PRO A C 1
ATOM 1879 O O . PRO A 1 233 ? 16.692 -9.946 -38.854 1.00 45.56 233 PRO A O 1
ATOM 1882 N N . ALA A 1 234 ? 17.003 -9.735 -41.078 1.00 42.06 234 ALA A N 1
ATOM 1883 C CA . ALA A 1 234 ? 16.062 -10.761 -41.500 1.00 42.06 234 ALA A CA 1
ATOM 1884 C C . ALA A 1 234 ? 16.309 -12.094 -40.774 1.00 42.06 234 ALA A C 1
ATOM 1886 O O . ALA A 1 234 ? 17.368 -12.707 -40.909 1.00 42.06 234 ALA A O 1
ATOM 1887 N N . ALA A 1 235 ? 15.303 -12.557 -40.032 1.00 39.81 235 ALA A N 1
ATOM 1888 C CA . ALA A 1 235 ? 15.266 -13.917 -39.525 1.00 39.81 235 ALA A CA 1
ATOM 1889 C C . ALA A 1 235 ? 15.112 -14.891 -40.704 1.00 39.81 235 ALA A C 1
ATOM 1891 O O . ALA A 1 235 ? 14.216 -14.743 -41.538 1.00 39.81 235 ALA A O 1
ATOM 1892 N N . MET A 1 236 ? 15.997 -15.886 -40.771 1.00 38.53 236 MET A N 1
ATOM 1893 C CA . MET A 1 236 ? 15.894 -17.007 -41.701 1.00 38.53 236 MET A CA 1
ATOM 1894 C C . MET A 1 236 ? 14.589 -17.772 -41.451 1.00 38.53 236 MET A C 1
ATOM 1896 O O . MET A 1 236 ? 14.331 -18.244 -40.345 1.00 38.53 236 MET A O 1
ATOM 1900 N N . ILE A 1 237 ? 13.774 -17.891 -42.496 1.00 41.56 237 ILE A N 1
ATOM 1901 C CA . ILE A 1 237 ? 12.528 -18.658 -42.512 1.00 41.56 237 ILE A CA 1
ATOM 1902 C C . ILE A 1 237 ? 12.880 -20.149 -42.677 1.00 41.56 237 ILE A C 1
ATOM 1904 O O . ILE A 1 237 ? 13.479 -20.499 -43.696 1.00 41.56 237 ILE A O 1
ATOM 1908 N N . PRO A 1 238 ? 12.519 -21.050 -41.744 1.00 42.25 238 PRO A N 1
ATOM 1909 C CA . PRO A 1 238 ? 12.545 -22.484 -42.015 1.00 42.25 238 PRO A CA 1
ATOM 1910 C C . PRO A 1 238 ? 11.402 -22.874 -42.977 1.00 42.25 238 PRO A C 1
ATOM 1912 O O . PRO A 1 238 ? 10.326 -22.269 -42.934 1.00 42.25 238 PRO A O 1
ATOM 1915 N N . PRO A 1 239 ? 11.613 -23.865 -43.862 1.00 37.31 239 PRO A N 1
ATOM 1916 C CA . PRO A 1 239 ? 10.712 -24.141 -44.977 1.00 37.31 239 PRO A CA 1
ATOM 1917 C C . PRO A 1 239 ? 9.352 -24.679 -44.511 1.00 37.31 239 PRO A C 1
ATOM 1919 O O . PRO A 1 239 ? 9.267 -25.599 -43.701 1.00 37.31 239 PRO A O 1
ATOM 1922 N N . GLN A 1 240 ? 8.286 -24.108 -45.074 1.00 41.97 240 GLN A N 1
ATOM 1923 C CA . GLN A 1 240 ? 6.913 -24.608 -44.984 1.00 41.97 240 GLN A CA 1
ATOM 1924 C C . GLN A 1 240 ? 6.724 -25.820 -45.920 1.00 41.97 240 GLN A C 1
ATOM 1926 O O . GLN A 1 240 ? 7.172 -25.756 -47.067 1.00 41.97 240 GLN A O 1
ATOM 1931 N N . PRO A 1 241 ? 6.033 -26.896 -45.499 1.00 36.16 241 PRO A N 1
ATOM 1932 C CA . PRO A 1 241 ? 5.584 -27.946 -46.403 1.00 36.16 241 PRO A CA 1
ATOM 1933 C C . PRO A 1 241 ? 4.292 -27.560 -47.151 1.00 36.16 241 PRO A C 1
ATOM 1935 O O . PRO A 1 241 ? 3.419 -26.867 -46.635 1.00 36.16 241 PRO A O 1
ATOM 1938 N N . HIS A 1 242 ? 4.217 -28.025 -48.398 1.00 36.38 242 HIS A N 1
ATOM 1939 C CA . HIS A 1 242 ? 3.187 -27.779 -49.415 1.00 36.38 242 HIS A CA 1
ATOM 1940 C C . HIS A 1 242 ? 1.783 -28.360 -49.096 1.00 36.38 242 HIS A C 1
ATOM 1942 O O . HIS A 1 242 ? 1.650 -29.193 -48.201 1.00 36.38 242 HIS A O 1
ATOM 1948 N N . PRO A 1 243 ? 0.727 -27.927 -49.826 1.00 40.00 243 PRO A N 1
ATOM 1949 C CA . PRO A 1 243 ? -0.664 -27.993 -49.379 1.00 40.00 243 PRO A CA 1
ATOM 1950 C C . PRO A 1 243 ? -1.397 -29.279 -49.788 1.00 40.00 243 PRO A C 1
ATOM 1952 O O . PRO A 1 243 ? -1.191 -29.809 -50.880 1.00 40.00 243 PRO A O 1
ATOM 1955 N N . ALA A 1 244 ? -2.337 -29.717 -48.947 1.00 33.69 244 ALA A N 1
ATOM 1956 C CA . ALA A 1 244 ? -3.371 -30.683 -49.310 1.00 33.69 244 ALA A CA 1
ATOM 1957 C C . ALA A 1 244 ? -4.664 -29.954 -49.728 1.00 33.69 244 ALA A C 1
ATOM 1959 O O . ALA A 1 244 ? -5.075 -28.978 -49.101 1.00 33.69 244 ALA A O 1
ATOM 1960 N N . ALA A 1 245 ? -5.270 -30.430 -50.816 1.00 34.09 245 ALA A N 1
ATOM 1961 C CA . ALA A 1 245 ? -6.499 -29.922 -51.428 1.00 34.09 245 ALA A CA 1
ATOM 1962 C C . ALA A 1 245 ? -7.766 -30.217 -50.583 1.00 34.09 245 ALA A C 1
ATOM 1964 O O . ALA A 1 245 ? -7.719 -31.073 -49.698 1.00 34.09 245 ALA A O 1
ATOM 1965 N N . PRO A 1 246 ? -8.907 -29.541 -50.847 1.00 42.75 246 PRO A N 1
ATOM 1966 C CA . PRO A 1 246 ? -10.081 -29.590 -49.983 1.00 42.75 246 PRO A CA 1
ATOM 1967 C C . PRO A 1 246 ? -11.090 -30.665 -50.410 1.00 42.75 246 PRO A C 1
ATOM 1969 O O . PRO A 1 246 ? -11.262 -30.943 -51.597 1.00 42.75 246 PRO A O 1
ATOM 1972 N N . ALA A 1 247 ? -11.838 -31.190 -49.441 1.00 33.81 247 ALA A N 1
ATOM 1973 C CA . ALA A 1 247 ? -13.095 -31.889 -49.680 1.00 33.81 247 ALA A CA 1
ATOM 1974 C C . ALA A 1 247 ? -14.169 -31.336 -48.732 1.00 33.81 247 ALA A C 1
ATOM 1976 O O . ALA A 1 247 ? -14.030 -31.371 -47.511 1.00 33.81 247 ALA A O 1
ATOM 1977 N N . SER A 1 248 ? -15.223 -30.787 -49.330 1.00 35.31 248 SER A N 1
ATOM 1978 C CA . SER A 1 248 ? -16.479 -30.402 -48.686 1.00 35.31 248 SER A CA 1
ATOM 1979 C C . SER A 1 248 ? -17.253 -31.634 -48.200 1.00 35.31 248 SER A C 1
ATOM 1981 O O . SER A 1 248 ? -17.143 -32.685 -48.825 1.00 35.31 248 SER A O 1
ATOM 1983 N N . ILE A 1 249 ? -18.116 -31.478 -47.184 1.00 31.94 249 ILE A N 1
ATOM 1984 C CA . ILE A 1 249 ? -19.577 -31.743 -47.232 1.00 31.94 249 ILE A CA 1
ATOM 1985 C C . ILE A 1 249 ? -20.198 -31.778 -45.811 1.00 31.94 249 ILE A C 1
ATOM 1987 O O . ILE A 1 249 ? -19.698 -32.434 -44.907 1.00 31.94 249 ILE A O 1
ATOM 1991 N N . ALA A 1 250 ? -21.347 -31.094 -45.721 1.00 30.72 250 ALA A N 1
ATOM 1992 C CA . ALA A 1 250 ? -22.523 -31.246 -44.850 1.00 30.72 250 ALA A CA 1
ATOM 1993 C C . ALA A 1 250 ? -22.450 -31.044 -43.323 1.00 30.72 250 ALA A C 1
ATOM 1995 O O . ALA A 1 250 ? -21.889 -31.821 -42.557 1.00 30.72 250 ALA A O 1
ATOM 1996 N N . ALA A 1 251 ? -23.235 -30.051 -42.900 1.00 36.59 251 ALA A N 1
ATOM 1997 C CA . ALA A 1 251 ? 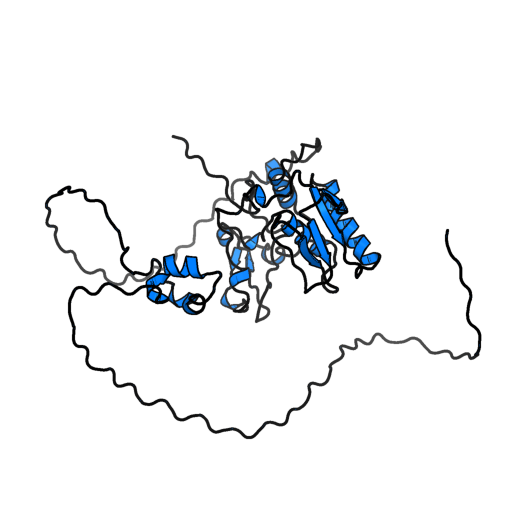-23.818 -29.928 -41.576 1.00 36.59 251 ALA A CA 1
ATOM 1998 C C . ALA A 1 251 ? -24.892 -31.002 -41.334 1.00 36.59 251 ALA A C 1
ATOM 2000 O O . ALA A 1 251 ? -25.712 -31.261 -42.213 1.00 36.59 251 ALA A O 1
ATOM 2001 N N . THR A 1 252 ? -24.958 -31.524 -40.107 1.00 31.47 252 THR A N 1
ATOM 2002 C CA . THR A 1 252 ? -26.202 -32.080 -39.558 1.00 31.47 252 THR A CA 1
ATOM 2003 C C . THR A 1 252 ? -26.315 -31.716 -38.080 1.00 31.47 252 THR A C 1
ATOM 2005 O O . THR A 1 252 ? -25.417 -31.992 -37.289 1.00 31.47 252 THR A O 1
ATOM 2008 N N . PHE A 1 253 ? -27.424 -31.068 -37.733 1.00 32.50 253 PHE A N 1
ATOM 2009 C CA . PHE A 1 253 ? -27.920 -30.880 -36.373 1.00 32.50 253 PHE A CA 1
ATOM 2010 C C . PHE A 1 253 ? -28.407 -32.217 -35.807 1.00 32.50 253 PHE A C 1
ATOM 2012 O O . PHE A 1 253 ? -29.239 -32.835 -36.462 1.00 32.50 253 PHE A O 1
ATOM 2019 N N . ILE A 1 254 ? -28.013 -32.577 -34.579 1.00 34.25 254 ILE A N 1
ATOM 2020 C CA . ILE A 1 254 ? -28.886 -33.228 -33.582 1.00 34.25 254 ILE A CA 1
ATOM 2021 C C . ILE A 1 254 ? -28.478 -32.723 -32.190 1.00 34.25 254 ILE A C 1
ATOM 2023 O O . ILE A 1 254 ? -27.309 -32.766 -31.814 1.00 34.25 254 ILE A O 1
ATOM 2027 N N . ALA A 1 255 ? -29.468 -32.232 -31.446 1.00 36.69 255 ALA A N 1
ATOM 2028 C CA . ALA A 1 255 ? -29.380 -31.921 -30.029 1.00 36.69 255 ALA A CA 1
ATOM 2029 C C . ALA A 1 255 ? -29.402 -33.210 -29.196 1.00 36.69 255 ALA A C 1
ATOM 2031 O O . ALA A 1 255 ? -30.226 -34.086 -29.453 1.00 36.69 255 ALA A O 1
ATOM 2032 N N . ASN A 1 256 ? -28.562 -33.293 -28.164 1.00 35.81 256 ASN A N 1
ATOM 2033 C CA . ASN A 1 256 ? -28.931 -33.998 -26.943 1.00 35.81 256 ASN A CA 1
ATOM 2034 C C . ASN A 1 256 ? -28.134 -33.474 -25.748 1.00 35.81 256 ASN A C 1
ATOM 2036 O O . ASN A 1 256 ? -26.918 -33.300 -25.808 1.00 35.81 256 ASN A O 1
ATOM 2040 N N . GLU A 1 257 ? -28.874 -33.202 -24.682 1.00 37.47 257 GLU A N 1
ATOM 2041 C CA . GLU A 1 257 ? -28.379 -32.861 -23.360 1.00 37.47 257 GLU A CA 1
ATOM 2042 C C . GLU A 1 257 ? -27.637 -34.044 -22.723 1.00 37.47 257 GLU A C 1
ATOM 2044 O O . GLU A 1 257 ? -27.994 -35.201 -22.944 1.00 37.47 257 GLU A O 1
ATOM 2049 N N . GLY A 1 258 ? -26.656 -33.741 -21.867 1.00 34.22 258 GLY A N 1
ATOM 2050 C CA . GLY A 1 258 ? -26.155 -34.688 -20.871 1.00 34.22 258 GLY A CA 1
ATOM 2051 C C . GLY A 1 258 ? -24.645 -34.916 -20.882 1.00 34.22 258 GLY A C 1
ATOM 2052 O O . GLY A 1 258 ? -24.139 -35.739 -21.633 1.00 34.22 258 GLY A O 1
ATOM 2053 N N . LEU A 1 259 ? -23.976 -34.261 -19.926 1.00 38.88 259 LEU A N 1
ATOM 2054 C CA . LEU A 1 259 ? -22.701 -34.656 -19.312 1.00 38.88 259 LEU A CA 1
ATOM 2055 C C . LEU A 1 259 ? -21.428 -34.516 -20.177 1.00 38.88 259 LEU A C 1
ATOM 2057 O O . LEU A 1 259 ? -20.802 -35.497 -20.570 1.00 38.88 259 LEU A O 1
ATOM 2061 N N . SER A 1 260 ? -20.974 -33.277 -20.404 1.00 36.56 260 SER A N 1
ATOM 2062 C CA . SER A 1 260 ? -19.640 -33.018 -20.962 1.00 36.56 260 SER A CA 1
ATOM 2063 C C . SER A 1 260 ? -18.550 -33.292 -19.917 1.00 36.56 260 SER A C 1
ATOM 2065 O O . SER A 1 260 ? -18.181 -32.412 -19.137 1.00 36.56 260 SER A O 1
ATOM 2067 N N . SER A 1 261 ? -17.991 -34.501 -19.906 1.00 55.16 261 SER A N 1
ATOM 2068 C CA . SER A 1 261 ? -16.621 -34.673 -19.422 1.00 55.16 261 SER A CA 1
ATOM 2069 C C . SER A 1 261 ? -15.702 -34.010 -20.451 1.00 55.16 261 SER A C 1
ATOM 2071 O O . SER A 1 261 ? -15.475 -34.583 -21.519 1.00 55.16 261 SER A O 1
ATOM 2073 N N . GLU A 1 262 ? -15.250 -32.778 -20.184 1.00 66.62 262 GLU A N 1
ATOM 2074 C CA . GLU A 1 262 ? -14.247 -32.127 -21.037 1.00 66.62 262 GLU A CA 1
ATOM 2075 C C . GLU A 1 262 ? -13.047 -33.071 -21.240 1.00 66.62 262 GLU A C 1
ATOM 2077 O O . GLU A 1 262 ? -12.652 -33.772 -20.29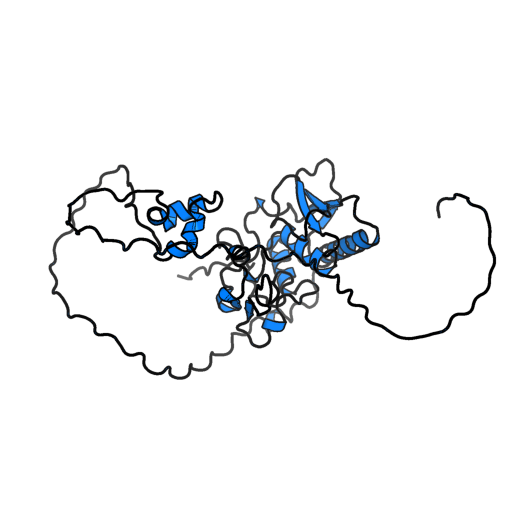9 1.00 66.62 262 GLU A O 1
ATOM 2082 N N . PRO A 1 263 ? -12.470 -33.129 -22.454 1.00 74.88 263 PRO A N 1
ATOM 2083 C CA . PRO A 1 263 ? -11.289 -33.941 -22.703 1.00 74.88 263 PRO A CA 1
ATOM 2084 C C . PRO A 1 263 ? -10.162 -33.515 -21.755 1.00 74.88 263 PRO A C 1
ATOM 2086 O O . PRO A 1 263 ? -9.862 -32.330 -21.628 1.00 74.88 263 PRO A O 1
ATOM 2089 N N . CYS A 1 264 ? -9.546 -34.490 -21.083 1.00 82.44 264 CYS A N 1
ATOM 2090 C CA . CYS A 1 264 ? -8.442 -34.254 -20.156 1.00 82.44 264 CYS A CA 1
ATOM 2091 C C . CYS A 1 264 ? -7.191 -33.810 -20.927 1.00 82.44 264 CYS A C 1
ATOM 2093 O O . CYS A 1 264 ? -6.407 -34.638 -21.395 1.00 82.44 264 CYS A O 1
ATOM 2095 N N . VAL A 1 265 ? -7.037 -32.498 -21.082 1.00 87.12 265 VAL A N 1
ATOM 2096 C CA . VAL A 1 265 ? -5.892 -31.846 -21.719 1.00 87.12 265 VAL A CA 1
ATOM 2097 C C . VAL A 1 265 ? -5.481 -30.625 -20.907 1.00 87.12 265 VAL A C 1
ATOM 2099 O O . VAL A 1 265 ? -6.316 -29.977 -20.273 1.00 87.12 265 VAL A O 1
ATOM 2102 N N . ASP A 1 266 ? -4.196 -30.286 -20.946 1.00 84.50 266 ASP A N 1
ATOM 2103 C CA . ASP A 1 266 ? -3.738 -29.006 -20.415 1.00 84.50 266 ASP A CA 1
ATOM 2104 C C . ASP A 1 266 ? -4.193 -27.872 -21.338 1.00 84.50 266 ASP A C 1
ATOM 2106 O O . ASP A 1 266 ? -4.054 -27.945 -22.562 1.00 84.50 266 ASP A O 1
ATOM 2110 N N . LYS A 1 267 ? -4.715 -26.794 -20.751 1.00 87.38 267 LYS A N 1
ATOM 2111 C CA . LYS A 1 267 ? -5.154 -25.596 -21.487 1.00 87.38 267 LYS A CA 1
ATOM 2112 C C . LYS A 1 267 ? -3.995 -24.633 -21.769 1.00 87.38 267 LYS A C 1
ATOM 2114 O O . LYS A 1 267 ? -4.188 -23.599 -22.405 1.00 87.38 267 LYS A O 1
ATOM 2119 N N . THR A 1 268 ? -2.788 -24.961 -21.306 1.00 82.44 268 THR A N 1
ATOM 2120 C CA . THR A 1 268 ? -1.554 -24.212 -21.560 1.00 82.44 268 THR A CA 1
ATOM 2121 C C . THR A 1 268 ? -0.362 -25.148 -21.755 1.00 82.44 268 THR A C 1
ATOM 2123 O O . THR A 1 268 ? -0.262 -26.193 -21.124 1.00 82.44 268 THR A O 1
ATOM 2126 N N . THR A 1 269 ? 0.590 -24.758 -22.605 1.00 82.19 269 THR A N 1
ATOM 2127 C CA . THR A 1 269 ? 1.830 -25.520 -22.856 1.00 82.19 269 THR A CA 1
ATOM 2128 C C . THR A 1 269 ? 2.920 -25.266 -21.810 1.00 82.19 269 THR A C 1
ATOM 2130 O O . THR A 1 269 ? 4.001 -25.851 -21.873 1.00 82.19 269 THR A O 1
ATOM 2133 N N . LEU A 1 270 ? 2.666 -24.370 -20.852 1.00 83.88 270 LEU A N 1
ATOM 2134 C CA . LEU A 1 270 ? 3.642 -23.930 -19.853 1.00 83.88 270 LEU A CA 1
ATOM 2135 C C . LEU A 1 270 ? 3.514 -24.657 -18.508 1.00 83.88 270 LEU A C 1
ATOM 2137 O O . LEU A 1 270 ? 4.223 -24.304 -17.570 1.00 83.88 270 LEU A O 1
ATOM 2141 N N . CYS A 1 271 ? 2.667 -25.686 -18.408 1.00 77.75 271 CYS A N 1
ATOM 2142 C CA . CYS A 1 271 ? 2.426 -26.416 -17.159 1.00 77.75 271 CYS A CA 1
ATOM 2143 C C . CYS A 1 271 ? 3.693 -26.988 -16.514 1.00 77.75 271 CYS A C 1
ATOM 2145 O O . CYS A 1 271 ? 3.797 -27.002 -15.290 1.00 77.75 271 CYS A O 1
ATOM 2147 N N . TRP A 1 272 ? 4.703 -27.345 -17.314 1.00 80.69 272 TRP A N 1
ATOM 2148 C CA . TRP A 1 272 ? 6.010 -27.800 -16.829 1.00 80.69 272 TRP A CA 1
ATOM 2149 C C . TRP A 1 272 ? 6.716 -26.804 -15.888 1.00 80.69 272 TRP A C 1
ATOM 2151 O O . TRP A 1 272 ? 7.567 -27.215 -15.104 1.00 80.69 272 TRP A O 1
ATOM 2161 N N . ARG A 1 273 ? 6.375 -25.505 -15.940 1.00 72.88 273 ARG A N 1
ATOM 2162 C CA . ARG A 1 273 ? 6.954 -24.457 -15.078 1.00 72.88 273 ARG A CA 1
ATOM 2163 C C . ARG A 1 273 ? 6.360 -24.392 -13.675 1.00 72.88 273 ARG A C 1
ATOM 2165 O O . ARG A 1 273 ? 6.946 -23.728 -12.827 1.00 72.88 273 ARG A O 1
ATOM 2172 N N . TRP A 1 274 ? 5.213 -25.027 -13.460 1.00 75.81 274 TRP A N 1
ATOM 2173 C CA . TRP A 1 274 ? 4.437 -24.930 -12.222 1.00 75.81 274 TRP A CA 1
ATOM 2174 C C . TRP A 1 274 ? 4.033 -26.308 -11.686 1.00 75.81 274 TRP A C 1
ATOM 2176 O O . TRP A 1 274 ? 3.071 -26.420 -10.930 1.00 75.81 274 TRP A O 1
ATOM 2186 N N . LEU A 1 275 ? 4.746 -27.371 -12.078 1.00 79.06 275 LEU A N 1
ATOM 2187 C CA . LEU A 1 275 ? 4.470 -28.743 -11.629 1.00 79.06 275 LEU A CA 1
ATOM 2188 C C . LEU A 1 275 ? 4.594 -28.907 -10.107 1.00 79.06 275 LEU A C 1
ATOM 2190 O O . LEU A 1 275 ? 3.878 -29.702 -9.505 1.00 79.06 275 LEU A O 1
ATOM 2194 N N . ASP A 1 276 ? 5.452 -28.115 -9.470 1.00 76.19 276 ASP A N 1
ATOM 2195 C CA . ASP A 1 276 ? 5.590 -28.020 -8.015 1.00 76.19 276 ASP A CA 1
ATOM 2196 C C . ASP A 1 276 ? 4.309 -27.507 -7.326 1.00 76.19 276 ASP A C 1
ATOM 2198 O O . ASP A 1 276 ? 4.060 -27.805 -6.160 1.00 76.19 276 ASP A O 1
ATOM 2202 N N . ARG A 1 277 ? 3.439 -26.799 -8.059 1.00 81.44 277 ARG A N 1
ATOM 2203 C CA . ARG A 1 277 ? 2.188 -26.216 -7.543 1.00 81.44 277 ARG A CA 1
ATOM 2204 C C . ARG A 1 277 ? 0.993 -27.160 -7.623 1.00 81.44 277 ARG A C 1
ATOM 2206 O O . ARG A 1 277 ? -0.055 -26.843 -7.066 1.00 81.44 277 ARG A O 1
ATOM 2213 N N . CYS A 1 278 ? 1.149 -28.338 -8.230 1.00 81.50 278 CYS A N 1
ATOM 2214 C CA . CYS A 1 278 ? 0.105 -29.364 -8.309 1.00 81.50 278 CYS A CA 1
ATOM 2215 C C . CYS A 1 278 ? -0.315 -29.929 -6.931 1.00 81.50 278 CYS A C 1
ATOM 2217 O O . CYS A 1 278 ? -1.307 -30.647 -6.826 1.00 81.50 278 CYS A O 1
ATOM 2219 N N . GLN A 1 279 ? 0.418 -29.633 -5.855 1.00 82.25 279 GLN A N 1
ATOM 2220 C CA . GLN A 1 279 ? 0.055 -30.032 -4.485 1.00 82.25 279 GLN A CA 1
ATOM 2221 C C . GLN A 1 279 ? -0.265 -28.836 -3.576 1.00 82.25 279 GLN A C 1
ATOM 2223 O O . GLN A 1 279 ? -0.543 -29.014 -2.393 1.00 82.25 279 GLN A O 1
ATOM 2228 N N . SER A 1 280 ? -0.246 -27.611 -4.114 1.00 76.94 280 SER A N 1
ATOM 2229 C CA . SER A 1 280 ? -0.554 -26.409 -3.343 1.00 76.94 280 SER A CA 1
ATOM 2230 C C . SER A 1 280 ? -2.062 -26.209 -3.226 1.00 76.94 280 SER A C 1
ATOM 2232 O O . SER A 1 280 ? -2.751 -26.045 -4.231 1.00 76.94 280 SER A O 1
ATOM 2234 N N . PHE A 1 281 ? -2.561 -26.136 -1.991 1.00 68.44 281 PHE A N 1
ATOM 2235 C CA . PHE A 1 281 ? -3.968 -25.854 -1.687 1.00 68.44 281 PHE A CA 1
ATOM 2236 C C . PHE A 1 281 ? -4.463 -24.539 -2.315 1.00 68.44 281 PHE A C 1
ATOM 2238 O O . PHE A 1 281 ? -5.595 -24.451 -2.781 1.00 68.44 281 PHE A O 1
ATOM 2245 N N . PHE A 1 282 ? -3.597 -23.523 -2.386 1.00 59.12 282 PHE A N 1
ATOM 2246 C CA . PHE A 1 282 ? -3.938 -22.218 -2.955 1.00 59.12 282 PHE A CA 1
ATOM 2247 C C . PHE A 1 282 ? -4.093 -22.263 -4.484 1.00 59.12 282 PHE A C 1
ATOM 2249 O O . PHE A 1 282 ? -4.971 -21.610 -5.047 1.00 59.12 282 PHE A O 1
ATOM 2256 N N . PHE A 1 283 ? -3.272 -23.068 -5.166 1.00 68.75 283 PHE A N 1
ATOM 2257 C CA . PHE A 1 283 ? -3.265 -23.160 -6.628 1.00 68.75 283 PHE A CA 1
ATOM 2258 C C . PHE A 1 283 ? -4.064 -24.343 -7.173 1.00 68.75 283 PHE A C 1
ATOM 2260 O O . PHE A 1 283 ? -4.234 -24.432 -8.386 1.00 68.75 283 PHE A O 1
ATOM 2267 N N . GLU A 1 284 ? -4.601 -25.215 -6.317 1.00 80.50 284 GLU A N 1
ATOM 2268 C CA . GLU A 1 284 ? -5.300 -26.440 -6.715 1.00 80.50 284 GLU A CA 1
ATOM 2269 C C . GLU A 1 284 ? -6.363 -26.176 -7.789 1.00 80.50 284 GLU A C 1
ATOM 2271 O O . GLU A 1 284 ? -6.403 -26.856 -8.812 1.00 80.50 284 GLU A O 1
ATOM 2276 N N . LYS A 1 285 ? -7.188 -25.139 -7.612 1.00 83.19 285 LYS A N 1
ATOM 2277 C CA . LYS A 1 285 ? -8.252 -24.802 -8.567 1.00 83.19 285 LYS A CA 1
ATOM 2278 C C . LYS A 1 285 ? -7.702 -24.375 -9.933 1.00 83.19 285 LYS A C 1
ATOM 2280 O O . LYS A 1 285 ? -8.211 -24.813 -10.958 1.00 83.19 285 LYS A O 1
ATOM 2285 N N . ILE A 1 286 ? -6.643 -23.567 -9.940 1.00 79.44 286 ILE A N 1
ATOM 2286 C CA . ILE A 1 286 ? -5.992 -23.073 -11.162 1.00 79.44 286 ILE A CA 1
ATOM 2287 C C . ILE A 1 286 ? -5.276 -24.224 -11.873 1.00 79.44 286 ILE A C 1
ATOM 2289 O O . ILE A 1 286 ? -5.415 -24.405 -13.080 1.00 79.44 286 ILE A O 1
ATOM 2293 N N . MET A 1 287 ? -4.552 -25.052 -11.124 1.00 85.56 287 MET A N 1
ATOM 2294 C CA . MET A 1 287 ? -3.823 -26.185 -11.682 1.00 85.56 287 MET A CA 1
ATOM 2295 C C . MET A 1 287 ? -4.784 -27.261 -12.211 1.00 85.56 287 MET A C 1
ATOM 2297 O O . MET A 1 287 ? -4.504 -27.857 -13.248 1.00 85.56 287 MET A O 1
ATOM 2301 N N . ARG A 1 288 ? -5.953 -27.456 -11.583 1.00 87.44 288 ARG A N 1
ATOM 2302 C CA . ARG A 1 288 ? -7.039 -28.315 -12.097 1.00 87.44 288 ARG A CA 1
ATOM 2303 C C . ARG A 1 288 ? -7.692 -27.786 -13.365 1.00 87.44 288 ARG A C 1
ATOM 2305 O O . ARG A 1 288 ? -8.214 -28.581 -14.136 1.00 87.44 288 ARG A O 1
ATOM 2312 N N . GLU A 1 289 ? -7.690 -26.478 -13.578 1.00 88.69 289 GLU A N 1
ATOM 2313 C CA . GLU A 1 289 ? -8.322 -25.871 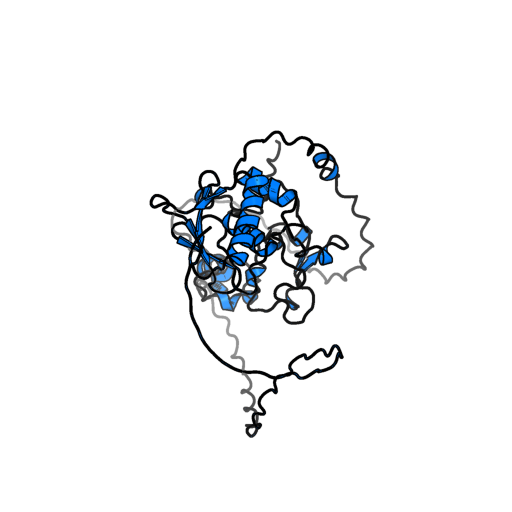-14.748 1.00 88.69 289 GLU A CA 1
ATOM 2314 C C . GLU A 1 289 ? -7.376 -25.804 -15.950 1.00 88.69 289 GLU A C 1
ATOM 2316 O O . GLU A 1 289 ? -7.775 -26.113 -17.074 1.00 88.69 289 GLU A O 1
ATOM 2321 N N . PHE A 1 290 ? -6.115 -25.431 -15.721 1.00 88.56 290 PHE A N 1
ATOM 2322 C CA . PHE A 1 290 ? -5.164 -25.156 -16.799 1.00 88.56 290 PHE A CA 1
ATOM 2323 C C . PHE A 1 290 ? -4.142 -26.266 -17.029 1.00 88.56 290 PHE A C 1
ATOM 2325 O O . PHE A 1 290 ? -3.657 -26.401 -18.151 1.00 88.56 290 PHE A O 1
ATOM 2332 N N . CYS A 1 291 ? -3.832 -27.055 -16.000 1.00 91.69 291 CYS A N 1
ATOM 2333 C CA . CYS A 1 291 ? -2.766 -28.058 -16.008 1.00 91.69 291 CYS A CA 1
ATOM 2334 C C . CYS A 1 291 ? -3.249 -29.424 -15.500 1.00 91.69 291 CYS A C 1
ATOM 2336 O O . CYS A 1 291 ? -2.513 -30.155 -14.835 1.00 91.69 291 CYS A O 1
ATOM 2338 N N . ALA A 1 292 ? -4.514 -29.748 -15.782 1.00 89.50 292 ALA A N 1
ATOM 2339 C CA . ALA A 1 292 ? -5.204 -30.924 -15.265 1.00 89.50 292 ALA A CA 1
ATOM 2340 C C . ALA A 1 292 ? -4.499 -32.244 -15.610 1.00 89.50 292 ALA A C 1
ATOM 2342 O O . ALA A 1 292 ? -4.445 -33.149 -14.774 1.00 89.50 292 ALA A O 1
ATOM 2343 N N . LEU A 1 293 ? -3.946 -32.338 -16.822 1.00 90.94 293 LEU A N 1
ATOM 2344 C CA . LEU A 1 293 ? -3.237 -33.513 -17.311 1.00 90.94 293 LEU A CA 1
ATOM 2345 C C . LEU A 1 293 ? -1.813 -33.551 -16.739 1.00 90.94 293 LEU A C 1
ATOM 2347 O O . LEU A 1 293 ? -1.407 -34.568 -16.181 1.00 90.94 293 LEU A O 1
ATOM 2351 N N . SER A 1 294 ? -1.088 -32.429 -16.799 1.00 89.38 294 SER A N 1
ATOM 2352 C CA . SER A 1 294 ? 0.277 -32.294 -16.262 1.00 89.38 294 SER A CA 1
ATOM 2353 C C . SER A 1 294 ? 0.367 -32.546 -14.752 1.00 89.38 294 SER A C 1
ATOM 2355 O O . SER A 1 294 ? 1.351 -33.110 -14.281 1.00 89.38 294 SER A O 1
ATOM 2357 N N . CYS A 1 295 ? -0.659 -32.159 -13.991 1.00 88.50 295 CYS A N 1
ATOM 2358 C CA . CYS A 1 295 ? -0.740 -32.388 -12.547 1.00 88.50 295 CYS A CA 1
ATOM 2359 C C . CYS A 1 295 ? -1.349 -33.741 -12.157 1.00 88.50 295 CYS A C 1
ATOM 2361 O O . CYS A 1 295 ? -1.442 -34.045 -10.968 1.00 88.50 295 CYS A O 1
ATOM 2363 N N . GLY A 1 296 ? -1.796 -34.544 -13.128 1.00 88.38 296 GLY A N 1
ATOM 2364 C CA . GLY A 1 296 ? -2.424 -35.840 -12.868 1.00 88.38 296 GLY A CA 1
ATOM 2365 C C . GLY A 1 296 ? -3.804 -35.753 -12.205 1.00 88.38 296 GLY A C 1
ATOM 2366 O O . GLY A 1 296 ? -4.245 -36.715 -11.580 1.00 88.38 296 GLY A O 1
ATOM 2367 N N . TYR A 1 297 ? -4.506 -34.623 -12.327 1.00 88.00 297 TYR A N 1
ATOM 2368 C CA . TYR A 1 297 ? -5.866 -34.460 -11.798 1.00 88.00 297 TYR A CA 1
ATOM 2369 C C . TYR A 1 297 ? -6.935 -35.144 -12.653 1.00 88.00 297 TYR A C 1
ATOM 2371 O O . TYR A 1 297 ? -8.059 -35.337 -12.189 1.00 88.00 297 TYR A O 1
ATOM 2379 N N . CYS A 1 298 ? -6.597 -35.500 -13.891 1.00 87.44 298 CYS A N 1
ATOM 2380 C CA . CYS A 1 298 ? -7.422 -36.309 -14.773 1.00 87.44 298 CYS A CA 1
ATOM 2381 C C . CYS A 1 298 ? -6.545 -37.256 -15.603 1.00 87.44 298 CYS A C 1
ATOM 2383 O O . CYS A 1 298 ? -5.328 -37.094 -15.684 1.00 87.44 298 CYS A O 1
ATOM 2385 N N . THR A 1 299 ? -7.167 -38.256 -16.226 1.00 82.00 299 THR A N 1
ATOM 2386 C CA . THR A 1 299 ? -6.505 -39.151 -17.185 1.00 82.00 299 THR A CA 1
ATOM 2387 C C . THR A 1 299 ? -7.192 -39.039 -18.548 1.00 82.00 299 THR A C 1
ATOM 2389 O O . THR A 1 299 ? -8.415 -38.873 -18.603 1.00 82.00 299 THR A O 1
ATOM 2392 N N . PRO A 1 300 ? -6.443 -39.081 -19.663 1.00 78.94 300 PRO A N 1
ATOM 2393 C CA . PRO A 1 300 ? -7.037 -39.046 -20.993 1.00 78.94 300 PRO A CA 1
ATOM 2394 C C . PRO A 1 300 ? -7.845 -40.329 -21.230 1.00 78.94 300 PRO A C 1
ATOM 2396 O O . PRO A 1 300 ? -7.367 -41.432 -20.967 1.00 78.94 300 PRO A O 1
ATOM 2399 N N . SER A 1 301 ? -9.089 -40.184 -21.697 1.00 65.44 301 SER A N 1
ATOM 2400 C CA . SER A 1 301 ? -10.001 -41.316 -21.895 1.00 65.44 301 SER A CA 1
ATOM 2401 C C . SER A 1 301 ? -9.500 -42.217 -23.025 1.00 65.44 301 SER A C 1
ATOM 2403 O O . SER A 1 301 ? -9.307 -41.779 -24.160 1.00 65.44 301 SER A O 1
ATOM 2405 N N . SER A 1 302 ? -9.263 -43.485 -22.703 1.00 52.88 302 SER A N 1
ATOM 2406 C CA . SER A 1 302 ? -8.729 -44.493 -23.609 1.00 52.88 302 SER A CA 1
ATOM 2407 C C . SER A 1 302 ? -9.786 -44.954 -24.612 1.00 52.88 302 SER A C 1
ATOM 2409 O O . SER A 1 302 ? -10.519 -45.913 -24.389 1.00 52.88 302 SER A O 1
ATOM 2411 N N . THR A 1 303 ? -9.802 -44.326 -25.785 1.00 43.53 303 THR A N 1
ATOM 2412 C CA . THR A 1 303 ? -10.244 -45.006 -27.006 1.00 43.53 303 THR A CA 1
ATOM 2413 C C . THR A 1 303 ? -9.157 -44.913 -28.072 1.00 43.53 303 THR A C 1
ATOM 2415 O O . THR A 1 303 ? -8.792 -43.836 -28.523 1.00 43.53 303 THR A O 1
ATOM 2418 N N . MET A 1 304 ? -8.694 -46.105 -28.465 1.00 37.88 304 MET A N 1
ATOM 2419 C CA . MET A 1 304 ? -7.863 -46.449 -29.626 1.00 37.88 304 MET A CA 1
ATOM 2420 C C . MET A 1 304 ? -6.338 -46.528 -29.422 1.00 37.88 304 MET A C 1
ATOM 2422 O O . MET A 1 304 ? -5.583 -45.594 -29.653 1.00 37.88 304 MET A O 1
ATOM 2426 N N . ALA A 1 305 ? -5.950 -47.777 -29.147 1.00 34.19 305 ALA A N 1
ATOM 2427 C CA . ALA A 1 305 ? -4.919 -48.549 -29.843 1.00 34.19 305 ALA A CA 1
ATOM 2428 C C . ALA A 1 305 ? -3.449 -48.404 -29.415 1.00 34.19 305 ALA A C 1
ATOM 2430 O O . ALA A 1 305 ? -2.786 -47.386 -29.576 1.00 34.19 305 ALA A O 1
ATOM 2431 N N . ALA A 1 306 ? -2.941 -49.550 -28.957 1.00 43.88 306 ALA A N 1
ATOM 2432 C CA . ALA A 1 306 ? -1.542 -49.882 -28.803 1.00 43.88 306 ALA A CA 1
ATOM 2433 C C . ALA A 1 306 ? -0.725 -49.551 -30.062 1.00 43.88 306 ALA A C 1
ATOM 2435 O O . ALA A 1 306 ? -1.007 -50.053 -31.150 1.00 43.88 306 ALA A O 1
ATOM 2436 N N . VAL A 1 307 ? 0.355 -48.798 -29.870 1.00 37.72 307 VAL A N 1
ATOM 2437 C CA . VAL A 1 307 ? 1.529 -48.838 -30.741 1.00 37.72 307 VAL A CA 1
ATOM 2438 C C . VAL A 1 307 ? 2.690 -49.286 -29.866 1.00 37.72 307 VAL A C 1
ATOM 2440 O O . VAL A 1 307 ? 3.085 -48.602 -28.924 1.00 37.72 307 VAL A O 1
ATOM 2443 N N . ASN A 1 308 ? 3.189 -50.487 -30.151 1.00 44.12 308 ASN A N 1
ATOM 2444 C CA . ASN A 1 308 ? 4.388 -51.043 -29.543 1.00 44.12 308 ASN A CA 1
ATOM 2445 C C . ASN A 1 308 ? 5.573 -50.092 -29.766 1.00 44.12 308 ASN A C 1
ATOM 2447 O O . ASN A 1 308 ? 6.061 -49.973 -30.889 1.00 44.12 308 ASN A O 1
ATOM 2451 N N . HIS A 1 309 ? 6.077 -49.483 -28.695 1.00 43.03 309 HIS A N 1
ATOM 2452 C CA . HIS A 1 309 ? 7.453 -48.997 -28.640 1.00 43.03 309 HIS A CA 1
ATOM 2453 C C . HIS A 1 309 ? 8.288 -49.974 -27.800 1.00 43.03 309 HIS A C 1
ATOM 2455 O O . HIS A 1 309 ? 7.826 -50.404 -26.740 1.00 43.03 309 HIS A O 1
ATOM 2461 N N . PRO A 1 310 ? 9.493 -50.366 -28.254 1.00 46.88 310 PRO A N 1
ATOM 2462 C CA . PRO A 1 310 ? 10.375 -51.213 -27.461 1.00 46.88 310 PRO A CA 1
ATOM 2463 C C . PRO A 1 310 ? 10.812 -50.463 -26.191 1.00 46.88 310 PRO A C 1
ATOM 2465 O O . PRO A 1 310 ? 10.920 -49.233 -26.219 1.00 46.88 310 PRO A O 1
ATOM 2468 N N . PRO A 1 311 ? 11.071 -51.168 -25.075 1.00 46.62 311 PRO A N 1
ATOM 2469 C CA . PRO A 1 311 ? 11.466 -50.522 -23.833 1.00 46.62 311 PRO A CA 1
ATOM 2470 C C . PRO A 1 311 ? 12.799 -49.793 -24.023 1.00 46.62 311 PRO A C 1
ATOM 2472 O O . PRO A 1 311 ? 13.780 -50.368 -24.499 1.00 46.62 311 PRO A O 1
ATOM 2475 N N . ALA A 1 312 ? 12.828 -48.520 -23.630 1.00 45.75 312 ALA A N 1
ATOM 2476 C CA . ALA A 1 312 ? 14.061 -47.767 -23.489 1.00 45.75 312 ALA A CA 1
ATOM 2477 C C . ALA A 1 312 ? 14.936 -48.451 -22.429 1.00 45.75 312 ALA A C 1
ATOM 2479 O O . ALA A 1 312 ? 14.575 -48.536 -21.255 1.00 45.75 312 ALA A O 1
ATOM 2480 N N . ILE A 1 313 ? 16.088 -48.959 -22.860 1.00 50.81 313 ILE A N 1
ATOM 2481 C CA . ILE A 1 313 ? 17.149 -49.425 -21.973 1.00 50.81 313 ILE A CA 1
ATOM 2482 C C . ILE A 1 313 ? 17.780 -48.170 -21.368 1.00 50.81 313 ILE A C 1
ATOM 2484 O O . ILE A 1 313 ? 18.538 -47.466 -22.033 1.00 50.81 313 ILE A O 1
ATOM 2488 N N . PHE A 1 314 ? 17.440 -47.860 -20.120 1.00 53.09 314 PHE A N 1
ATOM 2489 C CA . PHE A 1 314 ? 18.174 -46.861 -19.350 1.00 53.09 314 PHE A CA 1
ATOM 2490 C C . PHE A 1 314 ? 19.552 -47.436 -18.979 1.00 53.09 314 PHE A C 1
ATOM 2492 O O . PHE A 1 314 ? 19.610 -48.559 -18.468 1.00 53.09 314 PHE A O 1
ATOM 2499 N N . PRO A 1 315 ? 20.667 -46.715 -19.204 1.00 63.06 315 PRO A N 1
ATOM 2500 C CA . PRO A 1 315 ? 21.935 -47.093 -18.595 1.00 63.06 315 PRO A CA 1
ATOM 2501 C C . PRO A 1 315 ? 21.810 -47.001 -17.062 1.00 63.06 315 PRO A C 1
ATOM 2503 O O . PRO A 1 315 ? 21.085 -46.133 -16.563 1.00 63.06 315 PRO A O 1
ATOM 2506 N N . PRO A 1 316 ? 22.482 -47.882 -16.299 1.00 67.69 316 PRO A N 1
ATOM 2507 C CA . PRO A 1 316 ? 22.434 -47.833 -14.844 1.00 67.69 316 PRO A CA 1
ATOM 2508 C C . PRO A 1 316 ? 22.974 -46.490 -14.325 1.00 67.69 316 PRO A C 1
ATOM 2510 O O . PRO A 1 316 ? 23.853 -45.895 -14.958 1.00 67.69 316 PRO A O 1
ATOM 2513 N N . PRO A 1 317 ? 22.465 -46.004 -13.179 1.00 62.69 317 PRO A N 1
ATOM 2514 C CA . PRO A 1 317 ? 22.922 -44.751 -12.592 1.00 62.69 317 PRO A CA 1
ATOM 2515 C C . PRO A 1 317 ? 24.425 -44.814 -12.265 1.00 62.69 317 PRO A C 1
ATOM 2517 O O . PRO A 1 317 ? 24.928 -45.883 -11.901 1.00 62.69 317 PRO A O 1
ATOM 2520 N N . PRO A 1 318 ? 25.155 -43.688 -12.376 1.00 70.81 318 PRO A N 1
ATOM 2521 C CA . PRO A 1 318 ? 26.557 -43.636 -11.982 1.00 70.81 318 PRO A CA 1
ATOM 2522 C C . PRO A 1 318 ? 26.709 -43.937 -10.480 1.00 70.81 318 PRO A C 1
ATOM 2524 O O . PRO A 1 318 ? 25.807 -43.626 -9.695 1.00 70.81 318 PRO A O 1
ATOM 2527 N N . PRO A 1 319 ? 27.838 -44.540 -10.062 1.00 74.06 319 PRO A N 1
ATOM 2528 C CA . PRO A 1 319 ? 28.083 -44.837 -8.658 1.00 74.06 319 PRO A CA 1
ATOM 2529 C C . PRO A 1 319 ? 28.112 -43.548 -7.820 1.00 74.06 319 PRO A C 1
ATOM 2531 O O . PRO A 1 319 ? 28.506 -42.491 -8.326 1.00 74.06 319 PRO A O 1
ATOM 2534 N N . PRO A 1 320 ? 27.714 -43.623 -6.538 1.00 68.50 320 PRO A N 1
ATOM 2535 C CA . PRO A 1 320 ? 27.733 -42.471 -5.650 1.00 68.50 320 PRO A CA 1
ATOM 2536 C C . PRO A 1 320 ? 29.160 -41.915 -5.503 1.00 68.50 320 PRO A C 1
ATOM 2538 O O . PRO A 1 320 ? 30.125 -42.689 -5.508 1.00 68.50 320 PRO A O 1
ATOM 2541 N N . PRO A 1 321 ? 29.315 -40.586 -5.361 1.00 70.50 321 PRO A N 1
ATOM 2542 C CA . PRO A 1 321 ? 30.619 -39.978 -5.140 1.00 70.50 321 PRO A CA 1
ATOM 2543 C C . PRO A 1 321 ? 31.236 -40.467 -3.817 1.00 70.50 321 PRO A C 1
ATOM 2545 O O . PRO A 1 321 ? 30.505 -40.781 -2.872 1.00 70.50 321 PRO A O 1
ATOM 2548 N N . PRO A 1 322 ? 32.577 -40.536 -3.727 1.00 70.75 322 PRO A N 1
ATOM 2549 C CA . PRO A 1 322 ? 33.259 -40.971 -2.516 1.00 70.75 322 PRO A CA 1
ATOM 2550 C C . PRO A 1 322 ? 32.924 -40.047 -1.341 1.00 70.75 322 PRO A C 1
ATOM 2552 O O . PRO A 1 322 ? 32.941 -38.822 -1.465 1.00 70.75 322 PRO A O 1
ATOM 2555 N N . ILE A 1 323 ? 32.637 -40.661 -0.192 1.00 66.19 323 ILE A N 1
ATOM 2556 C CA . ILE A 1 323 ? 32.397 -39.975 1.078 1.00 66.19 323 ILE A CA 1
ATOM 2557 C C . ILE A 1 323 ? 33.688 -39.242 1.459 1.00 66.19 323 ILE A C 1
ATOM 2559 O O . ILE A 1 323 ? 34.688 -39.869 1.809 1.00 66.19 323 ILE A O 1
ATOM 2563 N N . LEU A 1 324 ? 33.676 -37.913 1.353 1.00 67.31 324 LEU A N 1
ATOM 2564 C CA . LEU A 1 324 ? 34.767 -37.068 1.825 1.00 67.31 324 LEU A CA 1
ATOM 2565 C C . LEU A 1 324 ? 34.798 -37.079 3.365 1.00 67.31 324 LEU A C 1
ATOM 2567 O O . LEU A 1 324 ? 33.735 -37.077 3.993 1.00 67.31 324 LEU A O 1
ATOM 2571 N N . PRO A 1 325 ? 35.989 -37.090 3.991 1.00 68.50 325 PRO A N 1
ATOM 2572 C CA . PRO A 1 325 ? 36.106 -37.000 5.441 1.00 68.50 325 PRO A CA 1
ATOM 2573 C C . PRO A 1 325 ? 35.551 -35.658 5.956 1.00 68.50 325 PRO A C 1
ATOM 2575 O O . PRO A 1 325 ? 35.579 -34.661 5.229 1.00 68.50 325 PRO A O 1
ATOM 2578 N N . PRO A 1 326 ? 35.056 -35.612 7.206 1.00 61.66 326 PRO A N 1
ATOM 2579 C CA . PRO A 1 326 ? 34.439 -34.418 7.770 1.00 61.66 326 PRO A CA 1
ATOM 2580 C C . PRO A 1 326 ? 35.429 -33.248 7.804 1.00 61.66 326 PRO A C 1
ATOM 2582 O O . PRO A 1 326 ? 36.516 -33.344 8.375 1.00 61.66 326 PRO A O 1
ATOM 2585 N N . VAL A 1 327 ? 35.026 -32.133 7.195 1.00 57.34 327 VAL A N 1
ATOM 2586 C CA . VAL A 1 327 ? 35.732 -30.851 7.277 1.00 57.34 327 VAL A CA 1
ATOM 2587 C C . VAL A 1 327 ? 35.535 -30.285 8.692 1.00 57.34 327 VAL A C 1
ATOM 2589 O O . VAL A 1 327 ? 34.393 -30.222 9.154 1.00 57.34 327 VAL A O 1
ATOM 2592 N N . PRO A 1 328 ? 36.602 -29.876 9.405 1.00 54.34 328 PRO A N 1
ATOM 2593 C CA . PRO A 1 328 ? 36.463 -29.260 10.716 1.00 54.34 328 PRO A CA 1
ATOM 2594 C C . PRO A 1 328 ? 35.681 -27.944 10.625 1.00 54.34 328 PRO A C 1
ATOM 2596 O O . PRO A 1 328 ? 36.011 -27.056 9.840 1.00 54.34 328 PRO A O 1
ATOM 2599 N N . ILE A 1 329 ? 34.645 -27.829 11.456 1.00 48.50 329 ILE A N 1
ATOM 2600 C CA . ILE A 1 329 ? 33.813 -26.635 11.609 1.00 48.50 329 ILE A CA 1
ATOM 2601 C C . ILE A 1 329 ? 34.658 -25.552 12.290 1.00 48.50 329 ILE A C 1
ATOM 2603 O O . ILE A 1 329 ? 34.950 -25.640 13.482 1.00 48.50 329 ILE A O 1
ATOM 2607 N N . VAL A 1 330 ? 35.050 -24.528 11.532 1.00 51.22 330 VAL A N 1
ATOM 2608 C CA . VAL A 1 330 ? 35.573 -23.270 12.077 1.00 51.22 330 VAL A CA 1
ATOM 2609 C C . VAL A 1 330 ? 34.377 -22.327 12.258 1.00 51.22 330 VAL A C 1
ATOM 2611 O O . VAL A 1 330 ? 33.692 -22.045 11.273 1.00 51.22 330 VAL A O 1
ATOM 2614 N N . PRO A 1 331 ? 34.070 -21.855 13.480 1.00 47.97 331 PRO A N 1
ATOM 2615 C CA . PRO A 1 331 ? 32.966 -20.928 13.696 1.00 47.97 331 PRO A CA 1
ATOM 2616 C C . PRO A 1 331 ? 33.275 -19.565 13.051 1.00 47.97 331 PRO A C 1
ATOM 2618 O O . PRO A 1 331 ? 34.411 -19.091 13.153 1.00 47.97 331 PRO A O 1
ATOM 2621 N N . PRO A 1 332 ? 32.296 -18.905 12.404 1.00 42.59 332 PRO A N 1
ATOM 2622 C CA . PRO A 1 332 ? 32.503 -17.581 11.836 1.00 42.59 332 PRO A CA 1
ATOM 2623 C C . PRO A 1 332 ? 32.775 -16.575 12.959 1.00 42.59 332 PRO A C 1
ATOM 2625 O O . PRO A 1 332 ? 31.951 -16.353 13.845 1.00 42.59 332 PRO A O 1
ATOM 2628 N N . SER A 1 333 ? 33.968 -15.978 12.927 1.00 38.75 333 SER A N 1
ATOM 2629 C CA . SER A 1 333 ? 34.320 -14.838 13.764 1.00 38.75 333 SER A CA 1
ATOM 2630 C C . SER A 1 333 ? 33.428 -13.651 13.411 1.00 38.75 333 SER A C 1
ATOM 2632 O O . SER A 1 333 ? 33.325 -13.263 12.248 1.00 38.75 333 SER A O 1
ATOM 2634 N N . ALA A 1 334 ? 32.804 -13.070 14.432 1.00 36.91 334 ALA A N 1
ATOM 2635 C CA . ALA A 1 334 ? 32.067 -11.824 14.340 1.00 36.91 334 ALA A CA 1
ATOM 2636 C C . ALA A 1 334 ? 32.999 -10.708 13.841 1.00 36.91 334 ALA A C 1
ATOM 2638 O O . AL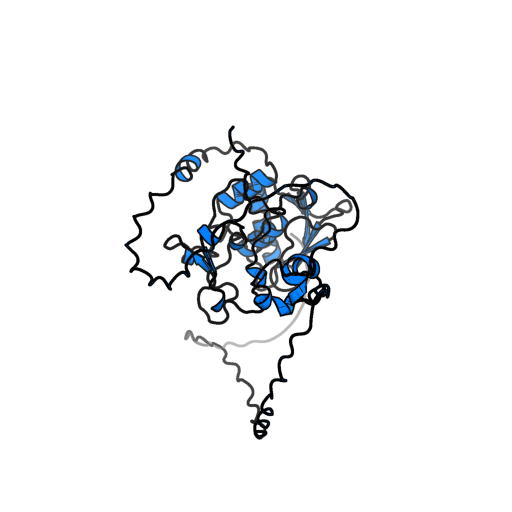A A 1 334 ? 33.873 -10.244 14.572 1.00 36.91 334 ALA A O 1
ATOM 2639 N N . GLN A 1 335 ? 32.818 -10.270 12.595 1.00 35.56 335 GLN A N 1
ATOM 2640 C CA . GLN A 1 335 ? 33.381 -9.007 12.132 1.00 35.56 335 GLN A CA 1
ATOM 2641 C C . GLN A 1 335 ? 32.409 -7.890 12.500 1.00 35.56 335 GLN A C 1
ATOM 2643 O O . GLN A 1 335 ? 31.488 -7.545 11.766 1.00 35.56 335 GLN A O 1
ATOM 2648 N N . LEU A 1 336 ? 32.639 -7.352 13.696 1.00 34.75 336 LEU A N 1
ATOM 2649 C CA . LEU A 1 336 ? 32.217 -6.019 14.088 1.00 34.75 336 LEU A CA 1
ATOM 2650 C C . LEU A 1 336 ? 32.817 -5.020 13.090 1.00 34.75 336 LEU A C 1
ATOM 2652 O O . LEU A 1 336 ? 34.035 -4.849 13.029 1.00 34.75 336 LEU A O 1
ATOM 2656 N N . PHE A 1 337 ? 31.962 -4.343 12.324 1.00 32.72 337 PHE A N 1
ATOM 2657 C CA . PHE A 1 337 ? 32.322 -3.098 11.654 1.00 32.72 337 PHE A CA 1
ATOM 2658 C C . PHE A 1 337 ? 32.514 -2.021 12.728 1.00 32.72 337 PHE A C 1
ATOM 2660 O O . PHE A 1 337 ? 31.594 -1.284 13.074 1.00 32.72 337 PHE A O 1
ATOM 2667 N N . ASN A 1 338 ? 33.725 -1.955 13.278 1.00 30.02 338 ASN A N 1
ATOM 2668 C CA . ASN A 1 338 ? 34.188 -0.814 14.050 1.00 30.02 338 ASN A CA 1
ATOM 2669 C C . ASN A 1 338 ? 34.716 0.221 13.049 1.00 30.02 338 ASN A C 1
ATOM 2671 O O . ASN A 1 338 ? 35.729 -0.003 12.385 1.00 30.02 338 ASN A O 1
ATOM 2675 N N . ARG A 1 339 ? 34.007 1.342 12.899 1.00 35.69 339 ARG A N 1
ATOM 2676 C CA . ARG A 1 339 ? 34.585 2.558 12.325 1.00 35.69 339 ARG A CA 1
ATOM 2677 C C . ARG A 1 339 ? 35.100 3.406 13.477 1.00 35.69 339 ARG A C 1
ATOM 2679 O O . ARG A 1 339 ? 34.318 4.017 14.197 1.00 35.69 339 ARG A O 1
ATOM 2686 N N . ASP A 1 340 ? 36.421 3.427 13.606 1.00 29.45 340 ASP A N 1
ATOM 2687 C CA . ASP A 1 340 ? 37.159 4.432 14.355 1.00 29.45 340 ASP A CA 1
ATOM 2688 C C . ASP A 1 340 ? 36.842 5.833 13.809 1.00 29.45 340 ASP A C 1
ATOM 2690 O O . ASP A 1 340 ? 37.047 6.119 12.627 1.00 29.45 340 ASP A O 1
ATOM 2694 N N . ILE A 1 341 ? 36.394 6.726 14.693 1.00 35.91 341 ILE A N 1
ATOM 2695 C CA . ILE A 1 341 ? 36.754 8.142 14.623 1.00 35.91 341 ILE A CA 1
ATOM 2696 C C . ILE A 1 341 ? 37.458 8.483 15.930 1.00 35.91 341 ILE A C 1
ATOM 2698 O O . ILE A 1 341 ? 36.957 8.274 17.033 1.00 35.91 341 ILE A O 1
ATOM 2702 N N . SER A 1 342 ? 38.667 8.978 15.736 1.00 31.77 342 SER A N 1
ATOM 2703 C CA . SER A 1 342 ? 39.694 9.297 16.701 1.00 31.77 342 SER A CA 1
ATOM 2704 C C . SER A 1 342 ? 39.308 10.371 17.721 1.00 31.77 342 SER A C 1
ATOM 2706 O O . SER A 1 342 ? 38.670 11.366 17.390 1.00 31.77 342 SER A O 1
ATOM 2708 N N . SER A 1 343 ? 39.889 10.199 18.915 1.00 30.53 343 SER A N 1
ATOM 2709 C CA . SER A 1 343 ? 40.462 11.222 19.807 1.00 30.53 343 SER A CA 1
ATOM 2710 C C . SER A 1 343 ? 39.560 12.344 20.336 1.00 30.53 343 SER A C 1
ATOM 2712 O O . SER A 1 343 ? 39.218 13.242 19.583 1.00 30.53 343 SER A O 1
ATOM 2714 N N . VAL A 1 344 ? 39.359 12.397 21.662 1.00 32.81 344 VAL A N 1
ATOM 2715 C CA . VAL A 1 344 ? 39.973 13.405 22.560 1.00 32.81 344 VAL A CA 1
ATOM 2716 C C . VAL A 1 344 ? 39.992 12.870 24.008 1.00 32.81 344 VAL A C 1
ATOM 2718 O O . VAL A 1 344 ? 39.061 12.225 24.474 1.00 32.81 344 VAL A O 1
ATOM 2721 N N . SER A 1 345 ? 41.123 13.139 24.656 1.00 31.58 345 SER A N 1
ATOM 2722 C CA . SER A 1 345 ? 41.634 12.849 25.997 1.00 31.58 345 SER A CA 1
ATOM 2723 C C . SER A 1 345 ? 40.700 12.592 27.187 1.00 31.58 345 SER A C 1
ATOM 2725 O O . SER A 1 345 ? 39.766 13.330 27.485 1.00 31.58 345 SER A O 1
ATOM 2727 N N . LEU A 1 346 ? 41.165 11.617 27.972 1.00 29.69 346 LEU A N 1
ATOM 2728 C CA . LEU A 1 346 ? 40.970 11.429 29.408 1.00 29.69 346 LEU A CA 1
ATOM 2729 C C . LEU A 1 346 ? 41.256 12.707 30.213 1.00 29.69 346 LEU A C 1
ATOM 2731 O O . LEU A 1 346 ? 42.294 13.342 30.023 1.00 29.69 346 LEU A O 1
ATOM 2735 N N . ASN A 1 347 ? 40.425 12.973 31.220 1.00 31.97 347 ASN A N 1
ATOM 2736 C CA . ASN A 1 347 ? 40.935 13.446 32.501 1.00 31.97 347 ASN A CA 1
ATOM 2737 C C . ASN A 1 347 ? 40.154 12.796 33.646 1.00 31.97 347 ASN A C 1
ATOM 2739 O O . ASN A 1 347 ? 38.925 12.792 33.666 1.00 31.97 347 ASN A O 1
ATOM 2743 N N . ALA A 1 348 ? 40.908 12.190 34.558 1.00 31.84 348 ALA A N 1
ATOM 2744 C CA . ALA A 1 348 ? 40.434 11.499 35.744 1.00 31.84 348 ALA A CA 1
ATOM 2745 C C . ALA A 1 348 ? 40.077 12.492 36.862 1.00 31.84 348 ALA A C 1
ATOM 2747 O O . ALA A 1 348 ? 40.709 13.538 36.994 1.00 31.84 348 ALA A O 1
ATOM 2748 N N . GLY A 1 349 ? 39.110 12.125 37.704 1.00 30.06 349 GLY A N 1
ATOM 2749 C CA . GLY A 1 349 ? 38.759 12.883 38.904 1.00 30.06 349 GLY A CA 1
ATOM 2750 C C . GLY A 1 349 ? 37.613 12.251 39.690 1.00 30.06 349 GLY A C 1
ATOM 2751 O O . GLY A 1 349 ? 36.486 12.712 39.614 1.00 30.06 349 GLY A O 1
ATOM 2752 N N . SER A 1 350 ? 37.937 11.161 40.386 1.00 30.73 350 SER A N 1
ATOM 2753 C CA . SER A 1 350 ? 37.349 10.619 41.627 1.00 30.73 350 SER A CA 1
ATOM 2754 C C . SER A 1 350 ? 36.195 11.377 42.318 1.00 30.73 350 SER A C 1
ATOM 2756 O O . SER A 1 350 ? 36.330 12.565 42.587 1.00 30.73 350 SER A O 1
ATOM 2758 N N . VAL A 1 351 ? 35.156 10.640 42.750 1.00 33.38 351 VAL A N 1
ATOM 2759 C CA . VAL A 1 351 ? 34.729 10.387 44.157 1.00 33.38 351 VAL A CA 1
ATOM 2760 C C . VAL A 1 351 ? 33.368 9.642 44.150 1.00 33.38 351 VAL A C 1
ATOM 2762 O O . VAL A 1 351 ? 32.491 9.916 43.340 1.00 33.38 351 VAL A O 1
ATOM 2765 N N . VAL A 1 352 ? 33.235 8.661 45.043 1.00 31.89 352 VAL A N 1
ATOM 2766 C CA . VAL A 1 352 ? 32.083 7.783 45.386 1.00 31.89 352 VAL A CA 1
ATOM 2767 C C . VAL A 1 352 ? 31.710 8.119 46.860 1.00 31.89 352 VAL A C 1
ATOM 2769 O O . VAL A 1 352 ? 32.611 8.666 47.505 1.00 31.89 352 VAL A O 1
ATOM 2772 N N . PRO A 1 353 ? 30.547 7.792 47.495 1.00 43.06 353 PRO A N 1
ATOM 2773 C CA . PRO A 1 353 ? 29.306 7.095 47.081 1.00 43.06 353 PRO A CA 1
ATOM 2774 C C . PRO A 1 353 ? 27.973 7.802 47.489 1.00 43.06 353 PRO A C 1
ATOM 2776 O O . PRO A 1 353 ? 27.963 8.833 48.148 1.00 43.06 353 PRO A O 1
ATOM 2779 N N . GLU A 1 354 ? 26.866 7.110 47.177 1.00 28.11 354 GLU A N 1
ATOM 2780 C CA . GLU A 1 354 ? 25.729 6.794 48.080 1.00 28.11 354 GLU A CA 1
ATOM 2781 C C . GLU A 1 354 ? 24.366 7.510 47.930 1.00 28.11 354 GLU A C 1
ATOM 2783 O O . GLU A 1 354 ? 24.257 8.726 47.852 1.00 28.11 354 GLU A O 1
ATOM 2788 N N . GLU A 1 355 ? 23.340 6.646 47.979 1.00 30.38 355 GLU A N 1
ATOM 2789 C CA . GLU A 1 355 ? 21.909 6.831 48.283 1.00 30.38 355 GLU A CA 1
ATOM 2790 C C . GLU A 1 355 ? 20.874 7.138 47.166 1.00 30.38 355 GLU A C 1
ATOM 2792 O O . GLU A 1 355 ? 20.793 8.204 46.563 1.00 30.38 355 GLU A O 1
ATOM 2797 N N . GLN A 1 356 ? 20.012 6.131 46.950 1.00 29.17 356 GLN A N 1
ATOM 2798 C CA . GLN A 1 356 ? 18.623 6.195 46.456 1.00 29.17 356 GLN A CA 1
ATOM 2799 C C . GLN A 1 356 ? 17.687 6.853 47.513 1.00 29.17 356 GLN A C 1
ATOM 2801 O O . GLN A 1 356 ? 18.150 7.132 48.613 1.00 29.17 356 GLN A O 1
ATOM 2806 N N . PRO A 1 357 ? 16.339 6.866 47.374 1.00 42.03 357 PRO A N 1
ATOM 2807 C CA . PRO A 1 357 ? 15.439 7.142 46.237 1.00 42.03 357 PRO A CA 1
ATOM 2808 C C . PRO A 1 357 ? 14.357 8.190 46.610 1.00 42.03 357 PRO A C 1
ATOM 2810 O O . PRO A 1 357 ? 13.890 8.187 47.740 1.00 42.03 357 PRO A O 1
ATOM 2813 N N . TYR A 1 358 ? 13.804 8.974 45.670 1.00 31.20 358 TYR A N 1
ATOM 2814 C CA . TYR A 1 358 ? 12.489 9.613 45.892 1.00 31.20 358 TYR A CA 1
ATOM 2815 C C . TYR A 1 358 ? 11.615 9.715 44.631 1.00 31.20 358 TYR A C 1
ATOM 2817 O O . TYR A 1 358 ? 12.056 10.081 43.546 1.00 31.20 358 TYR A O 1
ATOM 2825 N N . TYR A 1 359 ? 10.347 9.361 44.847 1.00 28.33 359 TYR A N 1
ATOM 2826 C CA . TYR A 1 359 ? 9.153 9.521 44.014 1.00 28.33 359 TYR A CA 1
ATOM 2827 C C . TYR A 1 359 ? 8.825 10.991 43.676 1.00 28.33 359 TYR A C 1
ATOM 2829 O O . TYR A 1 359 ? 9.145 11.867 44.473 1.00 28.33 359 TYR A O 1
ATOM 2837 N N . LEU A 1 360 ? 8.068 11.209 42.580 1.00 28.95 360 LEU A N 1
ATOM 2838 C CA . LEU A 1 360 ? 6.853 12.064 42.402 1.00 28.95 360 LEU A CA 1
ATOM 2839 C C . LEU A 1 360 ? 6.717 12.450 40.904 1.00 28.95 360 LEU A C 1
ATOM 2841 O O . LEU A 1 360 ? 7.653 12.970 40.317 1.00 28.95 360 LEU A O 1
ATOM 2845 N N . ARG A 1 361 ? 5.702 11.984 40.157 1.00 28.58 361 ARG A N 1
ATOM 2846 C CA . ARG A 1 361 ? 4.308 12.478 40.003 1.00 28.58 361 ARG A CA 1
ATOM 2847 C C . ARG A 1 361 ? 4.152 13.905 39.428 1.00 28.58 361 ARG A C 1
ATOM 2849 O O . ARG A 1 361 ? 4.433 14.870 40.117 1.00 28.58 361 ARG A O 1
ATOM 2856 N N . PHE A 1 362 ? 3.535 13.927 38.238 1.00 31.12 362 PHE A N 1
ATOM 2857 C CA . PHE A 1 362 ? 2.589 14.886 37.633 1.00 31.12 362 PHE A CA 1
ATOM 2858 C C . PHE A 1 362 ? 2.900 16.391 37.596 1.00 31.12 362 PHE A C 1
ATOM 2860 O O . PHE A 1 362 ? 2.931 17.068 38.620 1.00 31.12 362 PHE A O 1
ATOM 2867 N N . GLY A 1 363 ? 2.908 16.901 36.362 1.00 35.41 363 GLY A N 1
ATOM 2868 C CA . GLY A 1 363 ? 2.553 18.256 35.948 1.00 35.41 363 GLY A CA 1
ATOM 2869 C C . GLY A 1 363 ? 2.060 18.194 34.513 1.00 35.41 363 GLY A C 1
ATOM 2870 O O . GLY A 1 363 ? 2.841 17.665 33.693 1.00 35.41 363 GLY A O 1
#

Radius of gyration: 30.3 Å; chains: 1; bounding box: 71×76×100 Å

Foldseek 3Di:
DDDPPDFFFWWFDDPQLADVLLEAEEDEDPPDDPVLVVLLVLLQVQCVVLASHHYDHDDPPDQWHEYEYADPDAAFAAGTPTGYGYGHQHPVRSHNLSSNQRVLSHNTGAALLLAPCNVVWKDFPVVQADPVCVVVNHHDDRVTGGLLNFDRDLQASRFDQQCPRGPPSHGRMGTPPPPSNRRHNPHRHGDPSSSVSSCSSSVTPPPPDPDPPVVVVVVPDDPDPDPPDDDDPDDDDDDDDDDDDDDDDDDDDDDDDDDDPDFQDAQDPCVVVCLVCLPPPVCVVVCCHHVVVVSVVDDGDDDDDDDDDPDDDDDDDDDDDDDDPDDDDDDDDDPDPDDDDDDDDDDDDDDDDDDDDDDDDDD

pLDDT: mean 74.75, std 24.66, range [28.11, 98.75]